Protein AF-A0A6L2P863-F1 (afdb_monomer_lite)

pLDDT: mean 87.97, std 16.84, range [23.27, 98.75]

InterPro domains:
  IPR008814 Dolichyl-diphosphooligosaccharide--protein glycosyltransferase subunit Swp1 [PTHR12640] (15-338)
  IPR055373 Ribophorin II, N-terminal domain [PF05817] (29-267)
  IPR055375 Ribophorin II, second domain [PF23861] (275-339)

Organism: Coptotermes formosanus (NCBI:txid36987)

Structure (mmCIF, N/CA/C/O backbone):
data_AF-A0A6L2P863-F1
#
_entry.id   AF-A0A6L2P863-F1
#
loop_
_atom_site.group_PDB
_atom_site.id
_atom_site.type_symbol
_atom_site.label_atom_id
_atom_site.label_alt_id
_atom_site.label_comp_id
_atom_site.label_asym_id
_atom_site.label_entity_id
_atom_site.label_seq_id
_atom_site.pdbx_PDB_ins_code
_atom_site.Cartn_x
_atom_site.Cartn_y
_atom_site.Cartn_z
_atom_site.occupancy
_atom_site.B_iso_or_equiv
_atom_site.auth_seq_id
_atom_site.auth_comp_id
_atom_site.auth_asym_id
_atom_site.auth_atom_id
_atom_site.pdbx_PDB_model_num
ATOM 1 N N . MET A 1 1 ? 11.117 33.181 -51.804 1.00 40.59 1 MET A N 1
ATOM 2 C CA . MET A 1 1 ? 10.158 32.107 -51.455 1.00 40.59 1 MET A CA 1
ATOM 3 C C . MET A 1 1 ? 10.834 30.749 -51.555 1.00 40.59 1 MET A C 1
ATOM 5 O O . MET A 1 1 ? 11.138 30.338 -52.666 1.00 40.59 1 MET A O 1
ATOM 9 N N . LYS A 1 2 ? 11.026 30.057 -50.429 1.00 29.34 2 LYS A N 1
ATOM 10 C CA . LYS A 1 2 ? 10.581 28.668 -50.190 1.00 29.34 2 LYS A CA 1
ATOM 11 C C . LYS A 1 2 ? 10.952 28.295 -48.752 1.00 29.34 2 LYS A C 1
ATOM 13 O O . LYS A 1 2 ? 12.037 28.625 -48.287 1.00 29.34 2 LYS A O 1
ATOM 18 N N . THR A 1 3 ? 9.990 27.729 -48.040 1.00 34.94 3 THR A N 1
ATOM 19 C CA . THR A 1 3 ? 9.996 27.601 -46.581 1.00 34.94 3 THR A CA 1
ATOM 20 C C . THR A 1 3 ? 10.808 26.382 -46.153 1.00 34.94 3 THR A C 1
ATOM 22 O O . THR A 1 3 ? 10.586 25.295 -46.680 1.00 34.94 3 THR A O 1
ATOM 25 N N . VAL A 1 4 ? 11.717 26.537 -45.187 1.00 33.31 4 VAL A N 1
ATOM 26 C CA . VAL A 1 4 ? 12.374 25.395 -44.532 1.00 33.31 4 VAL A CA 1
ATOM 27 C C . VAL A 1 4 ? 11.431 24.876 -43.450 1.00 33.31 4 VAL A C 1
ATOM 29 O O . VAL A 1 4 ? 11.205 25.550 -42.447 1.00 33.31 4 VAL A O 1
ATOM 32 N N . GLY A 1 5 ? 10.837 23.706 -43.680 1.00 31.67 5 GLY A N 1
ATOM 33 C CA . GLY A 1 5 ? 9.998 23.030 -42.694 1.00 31.67 5 GLY A CA 1
ATOM 34 C C . GLY A 1 5 ? 10.857 22.309 -41.660 1.00 31.67 5 GLY A C 1
ATOM 35 O O . GLY A 1 5 ? 11.612 21.407 -42.011 1.00 31.67 5 GLY A O 1
ATOM 36 N N . VAL A 1 6 ? 10.729 22.690 -40.389 1.00 31.16 6 VAL A N 1
ATOM 37 C CA . VAL A 1 6 ? 11.294 21.928 -39.269 1.00 31.16 6 VAL A CA 1
ATOM 38 C C . VAL A 1 6 ? 10.305 20.821 -38.907 1.00 31.16 6 VAL A C 1
ATOM 40 O O . VAL A 1 6 ? 9.255 21.096 -38.331 1.00 31.16 6 VAL A O 1
ATOM 43 N N . SER A 1 7 ? 10.638 19.573 -39.233 1.00 26.44 7 SER A N 1
ATOM 44 C CA . SER A 1 7 ? 9.915 18.397 -38.738 1.00 26.44 7 SER A CA 1
ATOM 45 C C . SER A 1 7 ? 10.641 17.830 -37.525 1.00 26.44 7 SER A C 1
ATOM 47 O O . SER A 1 7 ? 11.747 17.307 -37.639 1.00 26.44 7 SER A O 1
ATOM 49 N N . PHE A 1 8 ? 10.008 17.935 -36.360 1.00 27.83 8 PHE A N 1
ATOM 50 C CA . PHE A 1 8 ? 10.485 17.338 -35.117 1.00 27.83 8 PHE A CA 1
ATOM 51 C C . PHE A 1 8 ? 9.820 15.962 -34.970 1.00 27.83 8 PHE A C 1
ATOM 53 O O . PHE A 1 8 ? 8.609 15.893 -34.763 1.00 27.83 8 PHE A O 1
ATOM 60 N N . LEU A 1 9 ? 10.579 14.872 -35.122 1.00 23.27 9 LEU A N 1
ATOM 61 C CA . LEU A 1 9 ? 10.053 13.509 -34.999 1.00 23.27 9 LEU A CA 1
ATOM 62 C C . LEU A 1 9 ? 10.561 12.873 -33.698 1.00 23.27 9 LEU A C 1
ATOM 64 O O . LEU A 1 9 ? 11.692 12.400 -33.622 1.00 23.27 9 LEU A O 1
ATOM 68 N N . VAL A 1 10 ? 9.721 12.877 -32.661 1.00 28.22 10 VAL A N 1
ATOM 69 C CA . VAL A 1 10 ? 9.964 12.117 -31.426 1.00 28.22 10 VAL A CA 1
ATOM 70 C C . VAL A 1 10 ? 9.295 10.759 -31.591 1.00 28.22 10 VAL A C 1
ATOM 72 O O . VAL A 1 10 ? 8.079 10.650 -31.448 1.00 28.22 10 VAL A O 1
ATOM 75 N N . LEU A 1 11 ? 10.077 9.728 -31.912 1.00 25.28 11 LEU A N 1
ATOM 76 C CA . LEU A 1 11 ? 9.566 8.363 -32.009 1.00 25.28 11 LEU A CA 1
ATOM 77 C C . LEU A 1 11 ? 9.708 7.664 -30.650 1.00 25.28 11 LEU A C 1
ATOM 79 O O . LEU A 1 11 ? 10.796 7.254 -30.248 1.00 25.28 11 LEU A O 1
ATOM 83 N N . ILE A 1 12 ? 8.595 7.561 -29.923 1.00 35.81 12 ILE A N 1
ATOM 84 C CA . ILE A 1 12 ? 8.504 6.771 -28.692 1.00 35.81 12 ILE A CA 1
ATOM 85 C C . ILE A 1 12 ? 8.358 5.306 -29.107 1.00 35.81 12 ILE A C 1
ATOM 87 O O . ILE A 1 12 ? 7.341 4.928 -29.682 1.00 35.81 12 ILE A O 1
ATOM 91 N N . GLY A 1 13 ? 9.377 4.489 -28.835 1.00 31.45 13 GLY A N 1
ATOM 92 C CA . GLY A 1 13 ? 9.374 3.072 -29.197 1.00 31.45 13 GLY A CA 1
ATOM 93 C C . GLY A 1 13 ? 8.280 2.290 -28.467 1.00 31.45 13 GLY A C 1
ATOM 94 O O . GLY A 1 13 ? 8.321 2.142 -27.245 1.00 31.45 13 GLY A O 1
ATOM 95 N N . THR A 1 14 ? 7.318 1.764 -29.220 1.00 33.38 14 THR A N 1
ATOM 96 C CA . THR A 1 14 ? 6.299 0.829 -28.735 1.00 33.38 14 THR A CA 1
ATOM 97 C C . THR A 1 14 ? 6.878 -0.581 -28.629 1.00 33.38 14 THR A C 1
ATOM 99 O O . THR A 1 14 ? 7.197 -1.190 -29.649 1.00 33.38 14 THR A O 1
ATOM 102 N N . LEU A 1 15 ? 6.966 -1.133 -27.415 1.00 32.94 15 LEU A N 1
ATOM 103 C CA . LEU A 1 15 ? 7.110 -2.581 -27.241 1.00 32.94 15 LEU A CA 1
ATOM 104 C C . LEU A 1 15 ? 5.753 -3.251 -27.484 1.00 32.94 15 LEU A C 1
ATOM 106 O O . LEU A 1 15 ? 4.791 -2.957 -26.779 1.00 32.94 15 LEU A O 1
ATOM 110 N N . ALA A 1 16 ? 5.700 -4.184 -28.433 1.00 33.09 16 ALA A N 1
ATOM 111 C CA . ALA A 1 16 ? 4.562 -5.076 -28.624 1.00 33.09 16 ALA A CA 1
ATOM 112 C C . ALA A 1 16 ? 5.038 -6.473 -29.055 1.00 33.09 16 ALA A C 1
ATOM 114 O O . ALA A 1 16 ? 5.544 -6.633 -30.163 1.00 33.09 16 ALA A O 1
ATOM 115 N N . CYS A 1 17 ? 4.859 -7.471 -28.183 1.00 30.52 17 CYS A N 1
ATOM 116 C CA . CYS A 1 17 ? 4.806 -8.912 -28.481 1.00 30.52 17 CYS A CA 1
ATOM 117 C C . CYS A 1 17 ? 4.122 -9.656 -27.312 1.00 30.52 17 CYS A C 1
ATOM 119 O O . CYS A 1 17 ? 4.181 -9.194 -26.175 1.00 30.52 17 CYS A O 1
ATOM 121 N N . VAL A 1 18 ? 3.455 -10.781 -27.601 1.00 34.28 18 VAL A N 1
ATOM 122 C CA . VAL A 1 18 ? 2.495 -11.494 -26.722 1.00 34.28 18 VAL A CA 1
ATOM 123 C C . VAL A 1 18 ? 2.666 -13.013 -26.917 1.00 34.28 18 VAL A C 1
ATOM 125 O O . VAL A 1 18 ? 2.891 -13.426 -28.053 1.00 34.28 18 VAL A O 1
ATOM 128 N N . SER A 1 19 ? 2.539 -13.906 -25.926 1.00 35.22 19 SER A N 1
ATOM 129 C CA . SER A 1 19 ? 2.288 -13.786 -24.469 1.00 35.22 19 SER A CA 1
ATOM 130 C C . SER A 1 19 ? 3.560 -14.202 -23.680 1.00 35.22 19 SER A C 1
ATOM 132 O O . SER A 1 19 ? 4.605 -14.381 -24.299 1.00 35.22 19 SER A O 1
ATOM 134 N N . ASP A 1 20 ? 3.636 -14.369 -22.354 1.00 33.41 20 ASP A N 1
ATOM 135 C CA . ASP A 1 20 ? 2.708 -14.270 -21.211 1.00 33.41 20 ASP A CA 1
ATOM 136 C C . ASP A 1 20 ? 2.771 -12.896 -20.525 1.00 33.41 20 ASP A C 1
ATOM 138 O O . ASP A 1 20 ? 3.708 -12.135 -20.753 1.00 33.41 20 ASP A O 1
ATOM 142 N N . GLY A 1 21 ? 1.749 -12.566 -19.720 1.00 39.62 21 GLY A N 1
ATOM 143 C CA . GLY A 1 21 ? 1.482 -11.205 -19.228 1.00 39.62 21 GLY A CA 1
ATOM 144 C C . GLY A 1 21 ? 2.728 -10.455 -18.750 1.00 39.62 21 GLY A C 1
ATOM 145 O O . GLY A 1 21 ? 3.466 -10.969 -17.911 1.00 39.62 21 GLY A O 1
ATOM 146 N N . ALA A 1 22 ? 2.943 -9.249 -19.290 1.00 50.22 22 ALA A N 1
ATOM 147 C CA . ALA A 1 22 ? 4.165 -8.474 -19.103 1.00 50.22 22 ALA A CA 1
ATOM 148 C C . ALA A 1 22 ? 4.532 -8.393 -17.618 1.00 50.22 22 ALA A C 1
ATOM 150 O O . ALA A 1 22 ? 3.795 -7.797 -16.845 1.00 50.22 22 ALA A O 1
ATOM 151 N N . THR A 1 23 ? 5.659 -8.990 -17.221 1.00 59.69 23 THR A N 1
ATOM 152 C CA . THR A 1 23 ? 6.114 -9.066 -15.819 1.00 59.69 23 THR A CA 1
ATOM 153 C C . THR A 1 23 ? 6.998 -7.886 -15.408 1.00 59.69 23 THR A C 1
ATOM 155 O O . THR A 1 23 ? 7.451 -7.823 -14.263 1.00 59.69 23 THR A O 1
ATOM 158 N N . THR A 1 24 ? 7.257 -6.950 -16.329 1.00 76.00 24 THR A N 1
ATOM 159 C CA . THR A 1 24 ? 8.332 -5.962 -16.196 1.00 76.00 24 THR A CA 1
ATOM 160 C C . THR A 1 24 ? 7.859 -4.508 -16.200 1.00 76.00 24 THR A C 1
ATOM 162 O O . THR A 1 24 ? 7.146 -4.082 -17.110 1.00 76.00 24 THR A O 1
ATOM 165 N N . THR A 1 25 ? 8.342 -3.708 -15.251 1.00 82.88 25 THR A N 1
ATOM 166 C CA . THR A 1 25 ? 8.216 -2.245 -15.229 1.00 82.88 25 THR A CA 1
ATOM 167 C C . THR A 1 25 ? 9.471 -1.578 -15.798 1.00 82.88 25 THR A C 1
ATOM 169 O O . THR A 1 25 ? 10.596 -2.026 -15.580 1.00 82.88 25 THR A O 1
ATOM 172 N N . ALA A 1 26 ? 9.304 -0.444 -16.483 1.00 81.31 26 ALA A N 1
ATOM 173 C CA . ALA A 1 26 ? 10.420 0.358 -17.012 1.00 81.31 26 ALA A CA 1
ATOM 174 C C . ALA A 1 26 ? 10.995 1.360 -15.982 1.00 81.31 26 ALA A C 1
ATOM 176 O O . ALA A 1 26 ? 11.644 2.344 -16.340 1.00 81.31 26 ALA A O 1
ATOM 177 N N . ALA A 1 27 ? 10.686 1.168 -14.698 1.00 88.81 27 ALA A N 1
ATOM 178 C CA . ALA A 1 27 ? 11.082 2.034 -13.594 1.00 88.81 27 ALA A CA 1
ATOM 179 C C . ALA A 1 27 ? 11.053 1.268 -12.263 1.00 88.81 27 ALA A C 1
ATOM 181 O O . ALA A 1 27 ? 10.383 0.244 -12.139 1.00 88.81 27 ALA A O 1
ATOM 182 N N . TYR A 1 28 ? 11.735 1.822 -11.264 1.00 93.88 28 TYR A N 1
ATOM 183 C CA . TYR A 1 28 ? 11.696 1.434 -9.853 1.00 93.88 28 TYR A CA 1
ATOM 184 C C . TYR A 1 28 ? 11.762 2.708 -8.993 1.00 93.88 28 TYR A C 1
ATOM 186 O O . TYR A 1 28 ? 12.001 3.804 -9.514 1.00 93.88 28 TYR A O 1
ATOM 194 N N . LEU A 1 29 ? 11.553 2.591 -7.683 1.00 95.38 29 LEU A N 1
ATOM 195 C CA . LEU A 1 29 ? 11.678 3.705 -6.750 1.00 95.38 29 LEU A CA 1
ATOM 196 C C . LEU A 1 29 ? 13.153 3.936 -6.388 1.00 95.38 29 LEU A C 1
ATOM 198 O O . LEU A 1 29 ? 13.725 3.223 -5.559 1.00 95.38 29 LEU A O 1
ATOM 202 N N . SER A 1 30 ? 13.778 4.933 -7.014 1.00 93.44 30 SER A N 1
ATOM 203 C CA . SER A 1 30 ? 15.212 5.194 -6.857 1.00 93.44 30 SER A CA 1
ATOM 204 C C . SER A 1 30 ? 15.579 5.812 -5.502 1.00 93.44 30 SER A C 1
ATOM 206 O O . SER A 1 30 ? 14.723 6.271 -4.746 1.00 93.44 30 SER A O 1
ATOM 208 N N . ALA A 1 31 ? 16.879 5.856 -5.185 1.00 94.12 31 ALA A N 1
ATOM 209 C CA . ALA A 1 31 ? 17.369 6.487 -3.958 1.00 94.12 31 ALA A CA 1
ATOM 210 C C . ALA A 1 31 ? 16.983 7.978 -3.864 1.00 94.12 31 ALA A C 1
ATOM 212 O O . ALA A 1 31 ? 16.591 8.438 -2.795 1.00 94.12 31 ALA A O 1
ATOM 213 N N . SER A 1 32 ? 17.015 8.720 -4.977 1.00 95.62 32 SER A N 1
ATOM 214 C CA . SER A 1 32 ? 16.579 10.122 -5.011 1.00 95.62 32 SER A CA 1
ATOM 215 C C . SER A 1 32 ? 15.059 10.268 -4.891 1.00 95.62 32 SER A C 1
ATOM 217 O O . SER A 1 32 ? 14.593 11.201 -4.240 1.00 95.62 32 SER A O 1
ATOM 219 N N . ASP A 1 33 ? 14.272 9.329 -5.429 1.00 97.38 33 ASP A N 1
ATOM 220 C CA . ASP A 1 33 ? 12.822 9.313 -5.197 1.00 97.38 33 ASP A CA 1
ATOM 221 C C . ASP A 1 33 ? 12.496 9.049 -3.717 1.00 97.38 33 ASP A C 1
ATOM 223 O O . ASP A 1 33 ? 11.632 9.721 -3.159 1.00 97.38 33 ASP A O 1
ATOM 227 N N . LYS A 1 34 ? 13.215 8.130 -3.056 1.00 97.88 34 LYS A N 1
ATOM 228 C CA . LYS A 1 34 ? 13.077 7.860 -1.611 1.00 97.88 34 LYS A CA 1
ATOM 229 C C . LYS A 1 34 ? 13.426 9.086 -0.760 1.00 97.88 34 LYS A C 1
ATOM 231 O O . LYS A 1 34 ? 12.683 9.393 0.168 1.00 97.88 34 LYS A O 1
ATOM 236 N N . ILE A 1 35 ? 14.489 9.819 -1.109 1.00 97.88 35 ILE A N 1
ATOM 237 C CA . ILE A 1 35 ? 14.850 11.092 -0.456 1.00 97.88 35 ILE A CA 1
ATOM 238 C C . ILE A 1 35 ? 13.722 12.122 -0.611 1.00 97.88 35 ILE A C 1
ATOM 240 O O . ILE A 1 35 ? 13.253 12.657 0.389 1.00 97.88 35 ILE A O 1
ATOM 244 N N . ARG A 1 36 ? 13.200 12.335 -1.826 1.00 98.12 36 ARG A N 1
ATOM 245 C CA . ARG A 1 36 ? 12.087 13.277 -2.051 1.00 98.12 36 ARG A CA 1
ATOM 246 C C . ARG A 1 36 ? 10.807 12.869 -1.309 1.00 98.12 36 ARG A C 1
ATOM 248 O O . ARG A 1 36 ? 10.093 13.720 -0.789 1.00 98.12 36 ARG A O 1
ATOM 255 N N . LEU A 1 37 ? 10.501 11.572 -1.227 1.00 98.56 37 LEU A N 1
ATOM 256 C CA . LEU A 1 37 ? 9.352 11.087 -0.451 1.00 98.56 37 LEU A CA 1
ATOM 257 C C . LEU A 1 37 ? 9.549 11.301 1.057 1.00 98.56 37 LEU A C 1
ATOM 259 O O . LEU A 1 37 ? 8.596 11.679 1.733 1.00 98.56 37 LEU A O 1
ATOM 263 N N . LYS A 1 38 ? 10.771 11.136 1.580 1.00 98.31 38 LYS A N 1
ATOM 264 C CA . LYS A 1 38 ? 11.124 11.498 2.963 1.00 98.31 38 LYS A CA 1
ATOM 265 C C . LYS A 1 38 ? 10.899 12.989 3.229 1.00 98.31 38 LYS A C 1
ATOM 267 O O . LYS A 1 38 ? 10.305 13.335 4.245 1.00 98.31 38 LYS A O 1
ATOM 272 N N . GLU A 1 39 ? 11.314 13.857 2.306 1.00 98.25 39 GLU A N 1
ATOM 273 C CA . GLU A 1 39 ? 11.100 15.309 2.401 1.00 98.25 39 GLU A CA 1
ATOM 274 C C . GLU A 1 39 ? 9.611 15.666 2.485 1.00 98.25 39 GLU A C 1
ATOM 276 O O . GLU A 1 39 ? 9.218 16.439 3.355 1.00 98.25 39 GLU A O 1
ATOM 281 N N . VAL A 1 40 ? 8.763 15.038 1.665 1.00 98.50 40 VAL A N 1
ATOM 282 C CA . VAL A 1 40 ? 7.296 15.216 1.700 1.00 98.50 40 VAL A CA 1
ATOM 283 C C . VAL A 1 40 ? 6.672 14.729 3.016 1.00 98.50 40 VAL A C 1
ATOM 285 O O . VAL A 1 40 ? 5.658 15.267 3.459 1.00 98.50 40 VAL A O 1
ATOM 288 N N . LEU A 1 41 ? 7.268 13.728 3.669 1.00 98.62 41 LEU A N 1
ATOM 289 C CA . LEU A 1 41 ? 6.814 13.216 4.966 1.00 98.62 41 LEU A CA 1
ATOM 290 C C . LEU A 1 41 ? 7.249 14.104 6.150 1.00 98.62 41 LEU A C 1
ATOM 292 O O . LEU A 1 41 ? 6.655 13.988 7.221 1.00 98.62 41 LEU A O 1
ATOM 296 N N . ASN A 1 42 ? 8.216 15.018 5.979 1.00 98.06 42 ASN A N 1
ATOM 297 C CA . ASN A 1 42 ? 8.722 15.863 7.073 1.00 98.06 42 ASN A CA 1
ATOM 298 C C . ASN A 1 42 ? 7.664 16.775 7.710 1.00 98.06 42 ASN A C 1
ATOM 300 O O . ASN A 1 42 ? 7.818 17.136 8.874 1.00 98.06 42 ASN A O 1
ATOM 304 N N . VAL A 1 43 ? 6.583 17.109 6.995 1.00 97.44 43 VAL A N 1
ATOM 305 C CA . VAL A 1 43 ? 5.464 17.910 7.531 1.00 97.44 43 VAL A CA 1
ATOM 306 C C . VAL A 1 43 ? 4.844 17.283 8.791 1.00 97.44 43 VAL A C 1
ATOM 308 O O . VAL A 1 43 ? 4.415 17.990 9.699 1.00 97.44 43 VAL A O 1
ATOM 311 N N . GLY A 1 44 ? 4.884 15.951 8.925 1.00 97.56 44 GLY A N 1
ATOM 312 C CA . GLY A 1 44 ? 4.434 15.268 10.140 1.00 97.56 44 GLY A CA 1
ATOM 313 C C . GLY A 1 44 ? 5.281 15.573 11.381 1.00 97.56 44 GLY A C 1
ATOM 314 O O . GLY A 1 44 ? 4.830 15.329 12.495 1.00 97.56 44 GLY A O 1
ATOM 315 N N . TRP A 1 45 ? 6.481 16.138 11.239 1.00 97.62 45 TRP A N 1
ATOM 316 C CA . TRP A 1 45 ? 7.353 16.498 12.366 1.00 97.62 45 TRP A CA 1
ATOM 317 C C . TRP A 1 45 ? 7.081 17.892 12.932 1.00 97.62 45 TRP A C 1
ATOM 319 O O . TRP A 1 45 ? 7.631 18.242 13.974 1.00 97.62 45 TRP A O 1
ATOM 329 N N . GLU A 1 46 ? 6.179 18.652 12.308 1.00 96.00 46 GLU A N 1
ATOM 330 C CA . GLU A 1 46 ? 5.628 19.887 12.875 1.00 96.00 46 GLU A CA 1
ATOM 331 C C . GLU A 1 46 ? 4.600 19.607 13.988 1.00 96.00 46 GLU A C 1
ATOM 333 O O . GLU A 1 46 ? 4.262 20.512 14.747 1.00 96.00 46 GLU A O 1
ATOM 338 N N . LEU A 1 47 ? 4.121 18.356 14.109 1.00 96.38 47 LEU A N 1
ATOM 339 C CA . LEU A 1 47 ? 3.158 17.892 15.122 1.00 96.38 47 LEU A CA 1
ATOM 340 C C . LEU A 1 47 ? 1.873 18.748 15.198 1.00 96.38 47 LEU A C 1
ATOM 342 O O . LEU A 1 47 ? 1.295 18.919 16.271 1.00 96.38 47 LEU A O 1
ATOM 346 N N . GLN A 1 48 ? 1.424 19.288 14.060 1.00 94.94 48 GLN A N 1
ATOM 347 C CA . GLN A 1 48 ? 0.216 20.119 13.971 1.00 94.94 48 GLN A CA 1
ATOM 348 C C . GLN A 1 48 ? -1.065 19.283 13.857 1.00 94.94 48 GLN A C 1
ATOM 350 O O . GLN A 1 48 ? -2.045 19.568 14.543 1.00 94.94 48 GLN A O 1
ATOM 355 N N . ASP A 1 49 ? -1.061 18.240 13.020 1.00 94.94 49 ASP A N 1
ATOM 356 C CA . ASP A 1 49 ? -2.227 17.392 12.774 1.00 94.94 49 ASP A CA 1
ATOM 357 C C . ASP A 1 49 ? -1.898 15.892 12.839 1.00 94.94 49 ASP A C 1
ATOM 359 O O . ASP A 1 49 ? -0.853 15.418 12.390 1.00 94.94 49 ASP A O 1
ATOM 363 N N . LEU A 1 50 ? -2.822 15.125 13.417 1.00 96.44 50 LEU A N 1
ATOM 364 C CA . LEU A 1 50 ? -2.670 13.688 13.626 1.00 96.44 50 LEU A CA 1
ATOM 365 C C . LEU A 1 50 ? -2.524 12.865 12.324 1.00 96.44 50 LEU A C 1
ATOM 367 O O . LEU A 1 50 ? -1.672 11.970 12.318 1.00 96.44 50 LEU A O 1
ATOM 371 N N . PRO A 1 51 ? -3.284 13.121 11.238 1.00 97.38 51 PRO A N 1
ATOM 372 C CA . PRO A 1 51 ? -3.070 12.456 9.951 1.00 97.38 51 PRO A CA 1
ATOM 373 C C . PRO A 1 51 ? -1.633 12.586 9.423 1.00 97.38 51 PRO A C 1
ATOM 375 O O . PRO A 1 51 ? -1.028 11.572 9.069 1.00 97.38 51 PRO A O 1
ATOM 378 N N . SER A 1 52 ? -1.048 13.788 9.408 1.00 98.12 52 SER A N 1
ATOM 379 C CA . SER A 1 52 ? 0.328 14.006 8.938 1.00 98.12 52 SER A CA 1
ATOM 380 C C . SER A 1 52 ? 1.348 13.255 9.788 1.00 98.12 52 SER A C 1
ATOM 382 O O . SER A 1 52 ? 2.211 12.580 9.225 1.00 98.12 52 SER A O 1
ATOM 384 N N . VAL A 1 53 ? 1.221 13.278 11.123 1.00 98.38 53 VAL A N 1
ATOM 385 C CA . VAL A 1 53 ? 2.080 12.479 12.024 1.00 98.38 53 VAL A CA 1
ATOM 386 C C . VAL A 1 53 ? 1.957 10.985 11.717 1.00 98.38 53 VAL A C 1
ATOM 388 O O . VAL A 1 53 ? 2.964 10.285 11.616 1.00 98.38 53 VAL A O 1
ATOM 391 N N . HIS A 1 54 ? 0.733 10.483 11.537 1.00 98.38 54 HIS A N 1
ATOM 392 C CA . HIS A 1 54 ? 0.478 9.080 11.217 1.00 98.38 54 HIS A CA 1
ATOM 393 C C . HIS A 1 54 ? 1.152 8.654 9.908 1.00 98.38 54 HIS A C 1
ATOM 395 O O . HIS A 1 54 ? 1.903 7.674 9.894 1.00 98.38 54 HIS A O 1
ATOM 401 N N . TYR A 1 55 ? 0.932 9.400 8.823 1.00 98.69 55 TYR A N 1
ATOM 402 C CA . TYR A 1 55 ? 1.525 9.081 7.526 1.00 98.69 55 TYR A CA 1
ATOM 403 C C . TYR A 1 55 ? 3.053 9.217 7.544 1.00 98.69 55 TYR A C 1
ATOM 405 O O . TYR A 1 55 ? 3.733 8.364 6.976 1.00 98.69 55 TYR A O 1
ATOM 413 N N . ALA A 1 56 ? 3.600 10.213 8.249 1.00 98.56 56 ALA A N 1
ATOM 414 C CA . ALA A 1 56 ? 5.041 10.393 8.414 1.00 98.56 56 ALA A CA 1
ATOM 415 C C . ALA A 1 56 ? 5.700 9.215 9.149 1.00 98.56 56 ALA A C 1
ATOM 417 O O . ALA A 1 56 ? 6.669 8.648 8.644 1.00 98.56 56 ALA A O 1
ATOM 418 N N . VAL A 1 57 ? 5.143 8.780 10.288 1.00 98.50 57 VAL A N 1
ATOM 419 C CA . VAL A 1 57 ? 5.651 7.634 11.069 1.00 98.50 57 VAL A CA 1
ATOM 420 C C . VAL A 1 57 ? 5.638 6.341 10.252 1.00 98.50 57 VAL A C 1
ATOM 422 O O . VAL A 1 57 ? 6.629 5.607 10.242 1.00 98.50 57 VAL A O 1
ATOM 425 N N . LEU A 1 58 ? 4.539 6.051 9.549 1.00 98.44 58 LEU A N 1
ATOM 426 C CA . LEU A 1 58 ? 4.444 4.834 8.740 1.00 98.44 58 LEU A CA 1
ATOM 427 C C . LEU A 1 58 ? 5.322 4.896 7.481 1.00 98.44 58 LEU A C 1
ATOM 429 O O . LEU A 1 58 ? 5.970 3.906 7.141 1.00 98.44 58 LEU A O 1
ATOM 433 N N . GLY A 1 59 ? 5.387 6.051 6.815 1.00 98.38 59 GLY A N 1
ATOM 434 C CA . GLY A 1 59 ? 6.241 6.269 5.647 1.00 98.38 59 GLY A CA 1
ATOM 435 C C . GLY A 1 59 ? 7.729 6.148 5.981 1.00 98.38 59 GLY A C 1
ATOM 436 O O . GLY A 1 59 ? 8.456 5.462 5.269 1.00 98.38 59 GLY A O 1
ATOM 437 N N . TYR A 1 60 ? 8.175 6.710 7.108 1.00 98.31 60 TYR A N 1
ATOM 438 C CA . TYR A 1 60 ? 9.552 6.552 7.591 1.00 98.31 60 TYR A CA 1
ATOM 439 C C . TYR A 1 60 ? 9.912 5.088 7.841 1.00 98.31 60 TYR A C 1
ATOM 441 O O . TYR A 1 60 ? 10.955 4.623 7.387 1.00 98.31 60 TYR A O 1
ATOM 449 N N . LYS A 1 61 ? 9.017 4.329 8.482 1.00 97.44 61 LYS A N 1
ATOM 450 C CA . LYS A 1 61 ? 9.213 2.892 8.698 1.00 97.44 61 LYS A CA 1
ATOM 451 C C . LYS A 1 61 ? 9.357 2.112 7.385 1.00 97.44 61 LYS A C 1
ATOM 453 O O . LYS A 1 61 ? 10.198 1.223 7.316 1.00 97.44 61 LYS A O 1
ATOM 458 N N . LEU A 1 62 ? 8.586 2.454 6.349 1.00 97.56 62 LEU A N 1
ATOM 459 C CA . LEU A 1 62 ? 8.709 1.858 5.007 1.00 97.56 62 LEU A CA 1
ATOM 460 C C . LEU A 1 62 ? 10.001 2.270 4.278 1.00 97.56 62 LEU A C 1
ATOM 462 O O . LEU A 1 62 ? 10.502 1.516 3.450 1.00 97.56 62 LEU A O 1
ATOM 466 N N . LEU A 1 63 ? 10.558 3.441 4.596 1.00 97.25 63 LEU A N 1
ATOM 467 C CA . LEU A 1 63 ? 11.847 3.913 4.079 1.00 97.25 63 LEU A CA 1
ATOM 468 C C . LEU A 1 63 ? 13.062 3.357 4.848 1.00 97.25 63 LEU A C 1
ATOM 470 O O . LEU A 1 63 ? 14.190 3.554 4.403 1.00 97.25 63 LEU A O 1
ATOM 474 N N . GLY A 1 64 ? 12.856 2.673 5.982 1.00 96.00 64 GLY A N 1
ATOM 475 C CA . GLY A 1 64 ? 13.935 2.259 6.891 1.00 96.00 64 GLY A CA 1
ATOM 476 C C . GLY A 1 64 ? 14.530 3.413 7.712 1.00 96.00 64 GLY A C 1
ATOM 477 O O . GLY A 1 64 ? 15.635 3.299 8.234 1.00 96.00 64 GLY A O 1
ATOM 478 N N . GLU A 1 65 ? 13.810 4.530 7.812 1.00 96.19 65 GLU A N 1
ATOM 479 C CA . GLU A 1 65 ? 14.255 5.779 8.429 1.00 96.19 65 GLU A CA 1
ATOM 480 C C . GLU A 1 65 ? 13.876 5.869 9.912 1.00 96.19 65 GLU A C 1
ATOM 482 O O . GLU A 1 65 ? 12.839 5.365 10.353 1.00 96.19 65 GLU A O 1
ATOM 487 N N . THR A 1 66 ? 14.700 6.561 10.701 1.00 94.56 66 THR A N 1
ATOM 488 C CA . THR A 1 66 ? 14.435 6.784 12.127 1.00 94.56 66 THR A CA 1
ATOM 489 C C . THR A 1 66 ? 13.503 7.977 12.331 1.00 94.56 66 THR A C 1
ATOM 491 O O . THR A 1 66 ? 13.739 9.074 11.827 1.00 94.56 66 THR A O 1
ATOM 494 N N . VAL A 1 67 ? 12.418 7.773 13.084 1.00 96.12 67 VAL A N 1
ATOM 495 C CA . VAL A 1 67 ? 11.475 8.854 13.408 1.00 96.12 67 VAL A CA 1
ATOM 496 C C . VAL A 1 67 ? 12.168 9.881 14.316 1.00 96.12 67 VAL A C 1
ATOM 498 O O . VAL A 1 67 ? 12.694 9.495 15.367 1.00 96.12 67 VAL A O 1
ATOM 501 N N . PRO A 1 68 ? 12.192 11.176 13.948 1.00 95.12 68 PRO A N 1
ATOM 502 C CA . PRO A 1 68 ? 12.852 12.200 14.742 1.00 95.12 68 PRO A CA 1
ATOM 503 C C . PRO A 1 68 ? 12.107 12.442 16.055 1.00 95.12 68 PRO A C 1
ATOM 505 O O . PRO A 1 68 ? 10.882 12.367 16.124 1.00 95.12 68 PRO A O 1
ATOM 508 N N . LYS A 1 69 ? 12.873 12.761 17.105 1.00 92.62 69 LYS A N 1
ATOM 509 C CA . LYS A 1 69 ? 12.366 13.120 18.440 1.00 92.62 69 LYS A CA 1
ATOM 510 C C . LYS A 1 69 ? 11.227 12.209 18.952 1.00 92.62 69 LYS A C 1
ATOM 512 O O . LYS A 1 69 ? 10.175 12.706 19.366 1.00 92.62 69 LYS A O 1
ATOM 517 N N . PRO A 1 70 ? 11.404 10.878 18.979 1.00 94.44 70 PRO A N 1
ATOM 518 C CA . PRO A 1 70 ? 10.289 9.945 19.131 1.00 94.44 70 PRO A CA 1
ATOM 519 C C . PRO A 1 70 ? 9.474 10.149 20.418 1.00 94.44 70 PRO A C 1
ATOM 521 O O . PRO A 1 70 ? 8.276 9.904 20.412 1.00 94.44 70 PRO A O 1
ATOM 524 N N . GLN A 1 71 ? 10.072 10.661 21.500 1.00 94.50 71 GLN A N 1
ATOM 525 C CA . GLN A 1 71 ? 9.352 10.965 22.745 1.00 94.50 71 GLN A CA 1
ATOM 526 C C . GLN A 1 71 ? 8.355 12.136 22.613 1.00 94.50 71 GLN A C 1
ATOM 528 O O . GLN A 1 71 ? 7.281 12.088 23.215 1.00 94.50 71 GLN A O 1
ATOM 533 N N . GLU A 1 72 ? 8.657 13.158 21.800 1.00 96.06 72 GLU A N 1
ATOM 534 C CA . GLU A 1 72 ? 7.703 14.236 21.483 1.00 96.06 72 GLU A CA 1
ATOM 535 C C . GLU A 1 72 ? 6.528 13.676 20.662 1.00 96.06 72 GLU A C 1
ATOM 537 O O . GLU A 1 72 ? 5.369 13.952 20.976 1.00 96.06 72 GLU A O 1
ATOM 542 N N . VAL A 1 73 ? 6.818 12.793 19.696 1.00 97.25 73 VAL A N 1
ATOM 543 C CA . VAL A 1 73 ? 5.804 12.089 18.892 1.00 97.25 73 VAL A CA 1
ATOM 544 C C . VAL A 1 73 ? 4.909 11.208 19.776 1.00 97.25 73 VAL A C 1
ATOM 546 O O . VAL A 1 73 ? 3.688 11.326 19.713 1.00 97.25 73 VAL A O 1
ATOM 549 N N . CYS A 1 74 ? 5.475 10.380 20.663 1.00 96.38 74 CYS A N 1
ATOM 550 C CA . CYS A 1 74 ? 4.692 9.562 21.598 1.00 96.38 74 CYS A CA 1
ATOM 551 C C . CYS A 1 74 ? 3.796 10.434 22.499 1.00 96.38 74 CYS A C 1
ATOM 553 O O . CYS A 1 74 ? 2.629 10.110 22.711 1.00 96.38 74 CYS A O 1
ATOM 555 N N . LYS A 1 75 ? 4.294 11.573 23.002 1.00 95.19 75 LYS A N 1
ATOM 556 C CA . LYS A 1 75 ? 3.486 12.507 23.805 1.00 95.19 75 LYS A CA 1
ATOM 557 C C . LYS A 1 75 ? 2.301 13.065 23.009 1.00 95.19 75 LYS A C 1
ATOM 559 O O . LYS A 1 75 ? 1.181 13.057 23.520 1.00 95.19 75 LYS A O 1
ATOM 564 N N . PHE A 1 76 ? 2.528 13.494 21.769 1.00 95.69 76 PHE A N 1
ATOM 565 C CA . PHE A 1 76 ? 1.474 13.982 20.876 1.00 95.69 76 PHE A CA 1
ATOM 566 C C . PHE A 1 76 ? 0.416 12.899 20.589 1.00 95.69 76 PHE A C 1
ATOM 568 O O . PHE A 1 76 ? -0.787 13.159 20.665 1.00 95.69 76 PHE A O 1
ATOM 575 N N . LEU A 1 77 ? 0.842 11.657 20.333 1.00 95.31 77 LEU A N 1
ATOM 576 C CA . LEU A 1 77 ? -0.070 10.531 20.112 1.00 95.31 77 LEU A CA 1
ATOM 577 C C . LEU A 1 77 ? -0.900 10.196 21.367 1.00 95.31 77 LEU A C 1
ATOM 579 O O . LEU A 1 77 ? -2.096 9.948 21.238 1.00 95.31 77 LEU A O 1
ATOM 583 N N . LEU A 1 78 ? -0.322 10.251 22.577 1.00 92.75 78 LEU A N 1
ATOM 584 C CA . LEU A 1 78 ? -1.072 10.062 23.834 1.00 92.75 78 LEU A CA 1
ATOM 585 C C . LEU A 1 78 ? -2.152 11.126 24.038 1.00 92.75 78 LEU A C 1
ATOM 587 O O . LEU A 1 78 ? -3.269 10.795 24.434 1.00 92.75 78 LEU A O 1
ATOM 591 N N . GLN A 1 79 ? -1.838 12.392 23.756 1.00 91.31 79 GLN A N 1
ATOM 592 C CA . GLN A 1 79 ? -2.797 13.495 23.875 1.00 91.31 79 GLN A CA 1
ATOM 593 C C . GLN A 1 79 ? -4.006 13.291 22.947 1.00 91.31 79 GLN A C 1
ATOM 595 O O . GLN A 1 79 ? -5.141 13.514 23.361 1.00 91.31 79 GLN A O 1
ATOM 600 N N . ASN A 1 80 ? -3.773 12.773 21.738 1.00 90.62 80 ASN A N 1
ATOM 601 C CA . ASN A 1 80 ? -4.820 12.430 20.771 1.00 90.62 80 ASN A CA 1
ATOM 602 C C . ASN A 1 80 ? -5.534 11.088 21.057 1.00 90.62 80 ASN A C 1
ATOM 604 O O . ASN A 1 80 ? -6.597 10.831 20.497 1.00 90.62 80 ASN A O 1
ATOM 608 N N . ALA A 1 81 ? -4.980 10.231 21.923 1.00 86.69 81 ALA A N 1
ATOM 609 C CA . ALA A 1 81 ? -5.609 8.980 22.368 1.00 86.69 81 ALA A CA 1
ATOM 610 C C . ALA A 1 81 ? -6.616 9.183 23.516 1.00 86.69 81 ALA A C 1
ATOM 612 O O . ALA A 1 81 ? -7.527 8.373 23.701 1.00 86.69 81 ALA A O 1
ATOM 613 N N . GLY A 1 82 ? -6.387 10.218 24.333 1.00 71.56 82 GLY A N 1
ATOM 614 C CA . GLY A 1 82 ? -7.106 10.482 25.582 1.00 71.56 82 GLY A CA 1
ATOM 615 C C . GLY A 1 82 ? -8.067 11.672 25.548 1.00 71.56 82 GLY A C 1
ATOM 616 O O . GLY A 1 82 ? -8.746 11.916 26.544 1.00 71.56 82 GLY A O 1
ATOM 617 N N . SER A 1 83 ? -8.152 12.416 24.442 1.00 63.66 83 SER A N 1
ATOM 618 C CA . SER A 1 83 ? -9.202 13.420 24.270 1.00 63.66 83 SER A CA 1
ATOM 619 C C . SER A 1 83 ? -10.570 12.729 24.208 1.00 63.66 83 SER A C 1
ATOM 621 O O . SER A 1 83 ? -10.777 11.786 23.446 1.00 63.66 83 SER A O 1
ATOM 623 N N . GLY A 1 84 ? -11.540 13.210 24.994 1.00 65.19 84 GLY A N 1
ATOM 624 C CA . GLY A 1 84 ? -12.907 12.655 25.052 1.00 65.19 84 GLY A CA 1
ATOM 625 C C . GLY A 1 84 ? -13.734 12.811 23.764 1.00 65.19 84 GLY A C 1
ATOM 626 O O . GLY A 1 84 ? -14.939 12.589 23.778 1.00 65.19 84 GLY A O 1
ATOM 627 N N . THR A 1 85 ? -13.090 13.221 22.672 1.00 71.19 85 THR A N 1
ATOM 628 C CA . THR A 1 85 ? -13.631 13.459 21.329 1.00 71.19 85 THR A CA 1
ATOM 629 C C . THR A 1 85 ? -13.023 12.518 20.280 1.00 71.19 85 THR A C 1
ATOM 631 O O . THR A 1 85 ? -13.218 12.734 19.085 1.00 71.19 85 THR A O 1
ATOM 634 N N . ALA A 1 86 ? -12.259 11.501 20.697 1.00 86.25 86 ALA A N 1
ATOM 635 C CA . ALA A 1 86 ? -11.583 10.578 19.791 1.00 86.25 86 ALA A CA 1
ATOM 636 C C . ALA A 1 86 ? -12.573 9.819 18.883 1.00 86.25 86 ALA A C 1
ATOM 638 O O . ALA A 1 86 ? -13.497 9.153 19.354 1.00 86.25 86 ALA A O 1
ATOM 639 N N . THR A 1 87 ? -12.357 9.911 17.571 1.00 92.69 87 THR A N 1
ATOM 640 C CA . THR A 1 87 ? -13.151 9.232 16.537 1.00 92.69 87 THR A CA 1
ATOM 641 C C . THR A 1 87 ? -12.518 7.884 16.176 1.00 92.69 87 THR A C 1
ATOM 643 O O . THR A 1 87 ? -11.347 7.651 16.492 1.00 92.69 87 THR A O 1
ATOM 646 N N . PRO A 1 88 ? -13.227 6.980 15.472 1.00 95.19 88 PRO A N 1
ATOM 647 C CA . PRO A 1 88 ? -12.625 5.731 15.005 1.00 95.19 88 PRO A CA 1
ATOM 648 C C . PRO A 1 88 ? -11.375 5.986 14.153 1.00 95.19 88 PRO A C 1
ATOM 650 O O . PRO A 1 88 ? -10.343 5.353 14.369 1.00 95.19 88 PRO A O 1
ATOM 653 N N . GLU A 1 89 ? -11.437 6.982 13.264 1.00 96.19 89 GLU A N 1
ATOM 654 C CA . GLU A 1 89 ? -10.311 7.434 12.442 1.00 96.19 89 GLU A CA 1
ATOM 655 C C . GLU A 1 89 ? -9.125 7.937 13.284 1.00 96.19 89 GLU A C 1
ATOM 657 O O . GLU A 1 89 ? -7.991 7.512 13.055 1.00 96.19 89 GLU A O 1
ATOM 662 N N . SER A 1 90 ? -9.352 8.791 14.292 1.00 95.69 90 SER A N 1
ATOM 663 C CA . SER A 1 90 ? -8.251 9.302 15.120 1.00 95.69 90 SER A CA 1
ATOM 664 C C . SER A 1 90 ? -7.603 8.184 15.944 1.00 95.69 90 SER A C 1
ATOM 666 O O . SER A 1 90 ? -6.377 8.117 16.048 1.00 95.69 90 SER A O 1
ATOM 668 N N . LEU A 1 91 ? -8.395 7.239 16.459 1.00 96.06 91 LEU A N 1
ATOM 669 C CA . LEU A 1 91 ? -7.890 6.054 17.157 1.00 96.06 91 LEU A CA 1
ATOM 670 C C . LEU A 1 91 ? -7.126 5.102 16.223 1.00 96.06 91 LEU A C 1
ATOM 672 O O . LEU A 1 91 ? -6.120 4.514 16.637 1.00 96.06 91 LEU A O 1
ATOM 676 N N . TYR A 1 92 ? -7.531 4.980 14.958 1.00 97.31 92 TYR A N 1
ATOM 677 C CA . TYR A 1 92 ? -6.760 4.283 13.925 1.00 97.31 92 TYR A CA 1
ATOM 678 C C . TYR A 1 92 ? -5.421 4.967 13.644 1.00 97.31 92 TYR A C 1
ATOM 680 O O . TYR A 1 92 ? -4.385 4.291 13.645 1.00 97.31 92 TYR A O 1
ATOM 688 N N . TYR A 1 93 ? -5.403 6.290 13.470 1.00 97.69 93 TYR A N 1
ATOM 689 C CA . TYR A 1 93 ? -4.165 7.027 13.228 1.00 97.69 93 TYR A CA 1
ATOM 690 C C . TYR A 1 93 ? -3.186 6.898 14.401 1.00 97.69 93 TYR A C 1
ATOM 692 O O . TYR A 1 93 ? -2.032 6.506 14.184 1.00 97.69 93 TYR A O 1
ATOM 700 N N . VAL A 1 94 ? -3.666 7.105 15.634 1.00 96.62 94 VAL A N 1
ATOM 701 C CA . VAL A 1 94 ? -2.895 6.923 16.876 1.00 96.62 94 VAL A CA 1
ATOM 702 C C . VAL A 1 94 ? -2.339 5.505 16.990 1.00 96.62 94 VAL A C 1
ATOM 704 O O . VAL A 1 94 ? -1.129 5.334 17.114 1.00 96.62 94 VAL A O 1
ATOM 707 N N . SER A 1 95 ? -3.193 4.479 16.945 1.00 96.44 95 SER A N 1
ATOM 708 C CA . SER A 1 95 ? -2.775 3.089 17.190 1.00 96.44 95 SER A CA 1
ATOM 709 C C . SER A 1 95 ? -1.802 2.561 16.130 1.00 96.44 95 SER A C 1
ATOM 711 O O . SER A 1 95 ? -0.866 1.832 16.463 1.00 96.44 95 SER A O 1
ATOM 713 N N . SER A 1 96 ? -1.976 2.957 14.867 1.00 97.06 96 SER A N 1
ATOM 714 C CA . SER A 1 96 ? -1.081 2.578 13.765 1.00 97.06 96 SER A CA 1
ATOM 715 C C . SER A 1 96 ? 0.305 3.209 13.900 1.00 97.06 96 SER A C 1
ATOM 717 O O . SER A 1 96 ? 1.316 2.524 13.720 1.00 97.06 96 SER A O 1
ATOM 719 N N . ALA A 1 97 ? 0.358 4.501 14.246 1.00 97.44 97 ALA A N 1
ATOM 720 C CA . ALA A 1 97 ? 1.613 5.204 14.491 1.00 97.44 97 ALA A CA 1
ATOM 721 C C . ALA A 1 97 ? 2.316 4.632 15.733 1.00 97.44 97 ALA A C 1
ATOM 723 O O . ALA A 1 97 ? 3.486 4.262 15.657 1.00 97.44 97 ALA A O 1
ATOM 724 N N . TRP A 1 98 ? 1.581 4.442 16.835 1.00 96.12 98 TRP A N 1
ATOM 725 C CA . TRP A 1 98 ? 2.097 3.880 18.089 1.00 96.12 98 TRP A CA 1
ATOM 726 C C . TRP A 1 98 ? 2.752 2.511 17.899 1.00 96.12 98 TRP A C 1
ATOM 728 O O . TRP A 1 98 ? 3.894 2.306 18.298 1.00 96.12 98 TRP A O 1
ATOM 738 N N . LYS A 1 99 ? 2.071 1.585 17.212 1.00 94.44 99 LYS A N 1
ATOM 739 C CA . LYS A 1 99 ? 2.588 0.240 16.899 1.00 94.44 99 LYS A CA 1
ATOM 740 C C . LYS A 1 99 ? 3.868 0.259 16.057 1.00 94.44 99 LYS A C 1
ATOM 742 O O . LYS A 1 99 ? 4.605 -0.725 16.020 1.00 94.44 99 LYS A O 1
ATOM 747 N N . SER A 1 100 ? 4.133 1.354 15.351 1.00 93.56 100 SER A N 1
ATOM 748 C CA . SER A 1 100 ? 5.343 1.525 14.546 1.00 93.56 100 SER A CA 1
ATOM 749 C C . SER A 1 100 ? 6.487 2.214 15.294 1.00 93.56 100 SER A C 1
ATOM 751 O O . SER A 1 100 ? 7.596 2.252 14.768 1.00 93.56 100 SER A O 1
ATOM 753 N N . LEU A 1 101 ? 6.258 2.676 16.527 1.00 92.69 101 LEU A N 1
ATOM 754 C CA . LEU A 1 101 ? 7.236 3.346 17.381 1.00 92.69 101 LEU A CA 1
ATOM 755 C C . LEU A 1 101 ? 7.588 2.469 18.591 1.00 92.69 101 LEU A C 1
ATOM 757 O O . LEU A 1 101 ? 6.995 2.590 19.659 1.00 92.69 101 LEU A O 1
ATOM 761 N N . ALA A 1 102 ? 8.608 1.619 18.447 1.00 83.75 102 ALA A N 1
ATOM 762 C CA . ALA A 1 102 ? 9.066 0.715 19.513 1.00 83.75 102 ALA A CA 1
ATOM 763 C C . ALA A 1 102 ? 9.544 1.430 20.800 1.00 83.75 102 ALA A C 1
ATOM 765 O O . ALA A 1 102 ? 9.657 0.805 21.848 1.00 83.75 102 ALA A O 1
ATOM 766 N N . SER A 1 103 ? 9.830 2.733 20.724 1.00 86.25 103 SER A N 1
ATOM 767 C CA . SER A 1 103 ? 10.214 3.584 21.856 1.00 86.25 103 SER A CA 1
ATOM 768 C C . SER A 1 103 ? 9.035 4.190 22.626 1.00 86.25 103 SER A C 1
ATOM 770 O O . SER A 1 103 ? 9.262 4.828 23.655 1.00 86.25 103 SER A O 1
ATOM 772 N N . CYS A 1 104 ? 7.802 4.070 22.121 1.00 87.62 104 CYS A N 1
ATOM 773 C CA . CYS A 1 104 ? 6.622 4.495 22.866 1.00 87.62 104 CYS A CA 1
ATOM 774 C C . CYS A 1 104 ? 6.266 3.450 23.932 1.00 87.62 104 CYS A C 1
ATOM 776 O O . CYS A 1 104 ? 6.403 2.249 23.714 1.00 87.62 104 CYS A O 1
ATOM 778 N N . GLY A 1 105 ? 5.806 3.919 25.094 1.00 87.25 105 GLY A N 1
ATOM 779 C CA . GLY A 1 105 ? 5.384 3.058 26.200 1.00 87.25 105 GLY A CA 1
ATOM 780 C C . GLY A 1 105 ? 4.010 2.416 25.975 1.00 87.25 105 GLY A C 1
ATOM 781 O O . GLY A 1 105 ? 3.650 1.983 24.879 1.00 87.25 105 GLY A O 1
ATOM 782 N N . THR A 1 106 ? 3.195 2.380 27.025 1.00 86.88 106 THR A N 1
ATOM 783 C CA . THR A 1 106 ? 1.830 1.848 26.964 1.00 86.88 106 THR A CA 1
ATOM 784 C C . THR A 1 106 ? 0.833 2.886 26.437 1.00 86.88 106 THR A C 1
ATOM 786 O O . THR A 1 106 ? 0.824 4.042 26.853 1.00 86.88 106 THR A O 1
ATOM 789 N N . LEU A 1 107 ? -0.038 2.455 25.521 1.00 88.31 107 LEU A N 1
ATOM 790 C CA . LEU A 1 107 ? -1.190 3.224 25.038 1.00 88.31 107 LEU A CA 1
ATOM 791 C C . LEU A 1 107 ? -2.409 2.945 25.954 1.00 88.31 107 LEU A C 1
ATOM 793 O O . LEU A 1 107 ? -2.511 1.828 26.470 1.00 88.31 107 LEU A O 1
ATOM 797 N N . PRO A 1 108 ? -3.359 3.881 26.164 1.00 84.25 108 PRO A N 1
ATOM 798 C CA . PRO A 1 108 ? -4.565 3.645 26.972 1.00 84.25 108 PRO A CA 1
ATOM 799 C C . PRO A 1 108 ? -5.590 2.729 26.265 1.00 84.25 108 PRO A C 1
ATOM 801 O O . PRO A 1 108 ? -6.671 3.155 25.858 1.00 84.25 108 PRO A O 1
ATOM 804 N N . VAL A 1 109 ? -5.259 1.438 26.139 1.00 88.88 109 VAL A N 1
ATOM 805 C CA . VAL A 1 109 ? -6.031 0.435 25.376 1.00 88.88 109 VAL A CA 1
ATOM 806 C C . VAL A 1 109 ? -7.491 0.321 25.832 1.00 88.88 109 VAL A C 1
ATOM 808 O O . VAL A 1 109 ? -8.361 0.135 24.989 1.00 88.88 109 VAL A O 1
ATOM 811 N N . GLY A 1 110 ? -7.795 0.479 27.125 1.00 88.00 110 GLY A N 1
ATOM 812 C CA . GLY A 1 110 ? -9.164 0.330 27.642 1.00 88.00 110 GLY A CA 1
ATOM 813 C C . GLY A 1 110 ? -10.185 1.289 27.014 1.00 88.00 110 GLY A C 1
ATOM 814 O O . GLY A 1 110 ? -11.278 0.859 26.649 1.00 88.00 110 GLY A O 1
ATOM 815 N N . ASN A 1 111 ? -9.818 2.563 26.819 1.00 84.25 111 ASN A N 1
ATOM 816 C CA . ASN A 1 111 ? -10.695 3.538 26.158 1.00 84.25 111 ASN A CA 1
ATOM 817 C C . ASN A 1 111 ? -10.877 3.195 24.671 1.00 84.25 111 ASN A C 1
ATOM 819 O O . ASN A 1 111 ? -11.991 3.190 24.159 1.00 84.25 111 ASN A O 1
ATOM 823 N N . ILE A 1 112 ? -9.777 2.818 24.011 1.00 90.38 112 ILE A N 1
ATOM 824 C CA . ILE A 1 112 ? -9.755 2.429 22.596 1.00 90.38 112 ILE A CA 1
ATOM 825 C C . ILE A 1 112 ? -10.674 1.227 22.350 1.00 90.38 112 ILE A C 1
ATOM 827 O O . ILE A 1 112 ? -11.499 1.258 21.442 1.00 90.38 112 ILE A O 1
ATOM 831 N N . VAL A 1 113 ? -10.583 0.185 23.182 1.00 92.75 113 VAL A N 1
ATOM 832 C CA . VAL A 1 113 ? -11.439 -1.006 23.073 1.00 92.75 113 VAL A CA 1
ATOM 833 C C . VAL A 1 113 ? -12.906 -0.659 23.278 1.00 92.75 113 VAL A C 1
ATOM 835 O O . VAL A 1 113 ? -13.738 -1.149 22.520 1.00 92.75 113 VAL A O 1
ATOM 838 N N . LYS A 1 114 ? -13.231 0.202 24.251 1.00 91.06 114 LYS A N 1
ATOM 839 C CA . LYS A 1 114 ? -14.615 0.622 24.495 1.00 91.06 114 LYS A CA 1
ATOM 840 C C . LYS A 1 114 ? -15.196 1.358 23.283 1.00 91.06 114 LYS A C 1
ATOM 842 O O . LYS A 1 114 ? -16.170 0.889 22.702 1.00 91.06 114 LYS A O 1
ATOM 847 N N . THR A 1 115 ? -14.581 2.470 22.875 1.00 91.56 115 THR A N 1
ATOM 848 C CA . THR A 1 115 ? -15.083 3.322 21.781 1.00 91.56 115 THR A CA 1
ATOM 849 C C . THR A 1 115 ? -15.216 2.551 20.470 1.00 91.56 115 THR A C 1
ATOM 851 O O . THR A 1 115 ? -16.196 2.718 19.750 1.00 91.56 115 THR A O 1
ATOM 854 N N . LEU A 1 116 ? -14.255 1.680 20.154 1.00 94.88 116 LEU A N 1
ATOM 855 C CA . LEU A 1 116 ? -14.286 0.901 18.917 1.00 94.88 116 LEU A CA 1
ATOM 856 C C . LEU A 1 116 ? -15.212 -0.320 19.007 1.00 94.88 116 LEU A C 1
ATOM 858 O O . LEU A 1 116 ? -15.811 -0.693 18.003 1.00 94.88 116 LEU A O 1
ATOM 862 N N . GLY A 1 117 ? -15.390 -0.913 20.190 1.00 93.81 117 GLY A N 1
ATOM 863 C CA . GLY A 1 117 ? -16.383 -1.966 20.421 1.00 93.81 117 GLY A CA 1
ATOM 864 C C . GLY A 1 117 ? -17.805 -1.481 20.132 1.00 93.81 117 GLY A C 1
ATOM 865 O O . GLY A 1 117 ? -18.531 -2.127 19.379 1.00 93.81 117 GLY A O 1
ATOM 866 N N . GLU A 1 118 ? -18.160 -0.285 20.613 1.00 93.19 118 GLU A N 1
ATOM 867 C CA . GLU A 1 118 ? -19.455 0.363 20.341 1.00 93.19 118 GLU A CA 1
ATOM 868 C C . GLU A 1 118 ? -19.709 0.600 18.835 1.00 93.19 118 GLU A C 1
ATOM 870 O O . GLU A 1 118 ? -20.858 0.586 18.386 1.00 93.19 118 GLU A O 1
ATOM 875 N N . VAL A 1 119 ? -18.651 0.784 18.033 1.00 95.56 119 VAL A N 1
ATOM 876 C CA . VAL A 1 119 ? -18.736 0.879 16.562 1.00 95.56 119 VAL A CA 1
ATOM 877 C C . VAL A 1 119 ? -19.002 -0.488 15.933 1.00 95.56 119 VAL A C 1
ATOM 879 O O . VAL A 1 119 ? -19.867 -0.597 15.065 1.00 95.56 119 VAL A O 1
ATOM 882 N N . LEU A 1 120 ? -18.303 -1.540 16.366 1.00 95.31 120 LEU A N 1
ATOM 883 C CA . LEU A 1 120 ? -18.494 -2.893 15.826 1.00 95.31 120 LEU A CA 1
ATOM 884 C C . LEU A 1 120 ? -19.847 -3.507 16.220 1.00 95.31 120 LEU A C 1
ATOM 886 O O . LEU A 1 120 ? -20.386 -4.352 15.505 1.00 95.31 120 LEU A O 1
ATOM 890 N N . GLU A 1 121 ? -20.426 -3.082 17.343 1.00 91.88 121 GLU A N 1
ATOM 891 C CA . GLU A 1 121 ? -21.732 -3.561 17.796 1.00 91.88 121 GLU A CA 1
ATOM 892 C C . GLU A 1 121 ? -22.926 -2.900 17.094 1.00 91.88 121 GLU A C 1
ATOM 894 O O . GLU A 1 121 ? -24.021 -3.474 17.096 1.00 91.88 121 GLU A O 1
ATOM 899 N N . ARG A 1 122 ? -22.729 -1.726 16.491 1.00 94.12 122 ARG A N 1
ATOM 900 C CA . ARG A 1 122 ? -23.775 -0.891 15.894 1.00 94.12 122 ARG A CA 1
ATOM 901 C C . ARG A 1 122 ? -24.052 -1.291 14.440 1.00 94.12 122 ARG A C 1
ATOM 903 O O . ARG A 1 122 ? -23.219 -1.099 13.562 1.00 94.12 122 ARG A O 1
ATOM 910 N N . GLU A 1 123 ? -25.271 -1.759 14.158 1.00 91.88 123 GLU A N 1
ATOM 911 C CA . GLU A 1 123 ? -25.690 -2.170 12.800 1.00 91.88 123 GLU A CA 1
ATOM 912 C C . GLU A 1 123 ? -25.766 -1.010 11.779 1.00 91.88 123 GLU A C 1
ATOM 914 O O . GLU A 1 123 ? -25.892 -1.242 10.578 1.00 91.88 123 GLU A O 1
ATOM 919 N N . THR A 1 124 ? -25.690 0.246 12.235 1.00 93.75 124 THR A N 1
ATOM 920 C CA . THR A 1 124 ? -25.673 1.454 11.390 1.00 93.75 124 THR A CA 1
ATOM 921 C C . THR A 1 124 ? -24.276 2.032 11.137 1.00 93.75 124 THR A C 1
ATOM 923 O O . THR A 1 124 ? -24.177 3.086 10.512 1.00 93.75 124 THR A O 1
ATOM 926 N N . SER A 1 125 ? -23.205 1.377 11.600 1.00 96.31 125 SER A N 1
ATOM 927 C CA . SER A 1 125 ? -21.825 1.828 11.368 1.00 96.31 125 SER A CA 1
ATOM 928 C C . SER A 1 125 ? -21.452 1.842 9.885 1.00 96.31 125 SER A C 1
ATOM 930 O O . SER A 1 125 ? -21.846 0.961 9.118 1.00 96.31 125 SER A O 1
ATOM 932 N N . THR A 1 126 ? -20.683 2.854 9.479 1.00 97.38 126 THR A N 1
ATOM 933 C CA . THR A 1 126 ? -20.247 3.027 8.087 1.00 97.38 126 THR A CA 1
ATOM 934 C C . THR A 1 126 ? -19.068 2.109 7.750 1.00 97.38 126 THR A C 1
ATOM 936 O O . THR A 1 126 ? -18.348 1.659 8.643 1.00 97.38 126 THR A O 1
ATOM 939 N N . VAL A 1 127 ? -18.829 1.833 6.461 1.00 98.31 127 VAL A N 1
ATOM 940 C CA . VAL A 1 127 ? -17.668 1.022 6.041 1.00 98.31 127 VAL A CA 1
ATOM 941 C C . VAL A 1 127 ? -16.328 1.638 6.501 1.00 98.31 127 VAL A C 1
ATOM 943 O O . VAL A 1 127 ? -15.512 0.884 7.041 1.00 98.31 127 VAL A O 1
ATOM 946 N N . PRO A 1 128 ? -16.098 2.968 6.403 1.00 98.12 128 PRO A N 1
ATOM 947 C CA . PRO A 1 128 ? -14.914 3.605 6.985 1.00 98.12 128 PRO A CA 1
ATOM 948 C C . PRO A 1 128 ? -14.799 3.422 8.506 1.00 98.12 128 PRO A C 1
ATOM 950 O O . PRO A 1 128 ? -13.727 3.055 8.984 1.00 98.12 128 PRO A O 1
ATOM 953 N N . ASP A 1 129 ? -15.882 3.609 9.274 1.00 97.81 129 ASP A N 1
ATOM 954 C CA . ASP A 1 129 ? -15.854 3.430 10.738 1.00 97.81 129 ASP A CA 1
ATOM 955 C C . ASP A 1 129 ? -15.472 1.997 11.129 1.00 97.81 129 ASP A C 1
ATOM 957 O O . ASP A 1 129 ? -14.641 1.790 12.018 1.00 97.81 129 ASP A O 1
ATOM 961 N N . LEU A 1 130 ? -16.044 1.003 10.438 1.00 98.38 130 LEU A N 1
ATOM 962 C CA . LEU A 1 130 ? -15.715 -0.410 10.631 1.00 98.38 130 LEU A CA 1
ATOM 963 C C . LEU A 1 130 ? -14.249 -0.693 10.284 1.00 98.38 130 LEU A C 1
ATOM 965 O O . LEU A 1 130 ? -13.573 -1.379 11.049 1.00 98.38 130 LEU A O 1
ATOM 969 N N . PHE A 1 131 ? -13.734 -0.144 9.178 1.00 98.56 131 PHE A N 1
ATOM 970 C CA . PHE A 1 131 ? -12.324 -0.275 8.798 1.00 98.56 131 PHE A CA 1
ATOM 971 C C . PHE A 1 131 ? -11.406 0.299 9.873 1.00 98.56 131 PHE A C 1
ATOM 973 O O . PHE A 1 131 ? -10.513 -0.402 10.356 1.00 98.56 131 PHE A O 1
ATOM 980 N N . TYR A 1 132 ? -11.650 1.537 10.302 1.00 98.38 132 TYR A N 1
ATOM 981 C CA . TYR A 1 132 ? -10.833 2.184 11.320 1.00 98.38 132 TYR A CA 1
ATOM 982 C C . TYR A 1 132 ? -10.876 1.421 12.650 1.00 98.38 132 TYR A C 1
ATOM 984 O O . TYR A 1 132 ? -9.821 1.162 13.232 1.00 98.38 132 TYR A O 1
ATOM 992 N N . ALA A 1 133 ? -12.054 0.965 13.089 1.00 97.88 133 ALA A N 1
ATOM 993 C CA . ALA A 1 133 ? -12.200 0.164 14.303 1.00 97.88 133 ALA A CA 1
ATOM 994 C C . ALA A 1 133 ? -11.459 -1.181 14.223 1.00 97.88 133 ALA A C 1
ATOM 996 O O . ALA A 1 133 ? -10.670 -1.509 15.113 1.00 97.88 133 ALA A O 1
ATOM 997 N N . VAL A 1 134 ? -11.653 -1.942 13.142 1.00 98.31 134 VAL A N 1
ATOM 998 C CA . VAL A 1 134 ? -11.013 -3.250 12.917 1.00 98.31 134 VAL A CA 1
ATOM 999 C C . VAL A 1 134 ? -9.488 -3.132 12.876 1.00 98.31 134 VAL A C 1
ATOM 1001 O O . VAL A 1 134 ? -8.781 -3.927 13.507 1.00 98.31 134 VAL A O 1
ATOM 1004 N N . GLN A 1 135 ? -8.966 -2.131 12.168 1.00 97.81 135 GLN A N 1
ATOM 1005 C CA . GLN A 1 135 ? -7.527 -1.909 12.033 1.00 97.81 135 GLN A CA 1
ATOM 1006 C C . GLN A 1 135 ? -6.910 -1.414 13.347 1.00 97.81 135 GLN A C 1
ATOM 1008 O O . GLN A 1 135 ? -5.861 -1.909 13.762 1.00 97.81 135 GLN A O 1
ATOM 1013 N N . ALA A 1 136 ? -7.574 -0.499 14.056 1.00 97.19 136 ALA A N 1
ATOM 1014 C CA . AL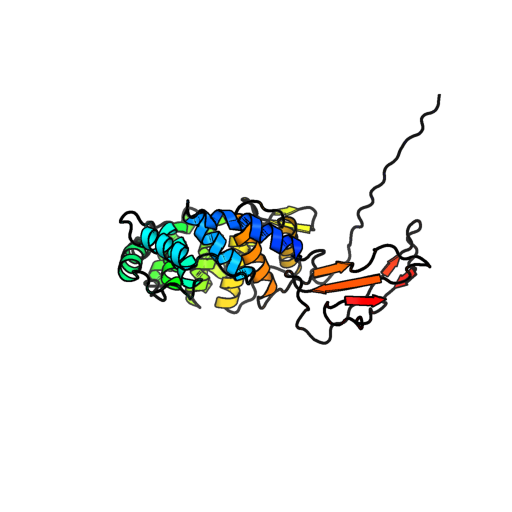A A 1 136 ? -7.092 0.013 15.335 1.00 97.19 136 ALA A CA 1
ATOM 1015 C C . ALA A 1 136 ? -7.060 -1.069 16.428 1.00 97.19 136 ALA A C 1
ATOM 1017 O O . ALA A 1 136 ? -6.037 -1.228 17.097 1.00 97.19 136 ALA A O 1
ATOM 1018 N N . LEU A 1 137 ? -8.120 -1.878 16.557 1.00 97.12 137 LEU A N 1
ATOM 1019 C CA . LEU A 1 137 ? -8.163 -3.026 17.477 1.00 97.12 137 LEU A CA 1
ATOM 1020 C C . LEU A 1 137 ? -7.074 -4.056 17.144 1.00 97.12 137 LEU A C 1
ATOM 1022 O O . LEU A 1 137 ? -6.381 -4.534 18.042 1.00 97.12 137 LEU A O 1
ATOM 1026 N N . THR A 1 138 ? -6.840 -4.323 15.855 1.00 96.56 138 THR A N 1
ATOM 1027 C CA . THR A 1 138 ? -5.710 -5.150 15.389 1.00 96.56 138 THR A CA 1
ATOM 1028 C C . THR A 1 138 ? -4.360 -4.564 15.806 1.00 96.56 138 THR A C 1
ATOM 1030 O O . THR A 1 138 ? -3.423 -5.302 16.125 1.00 96.56 138 THR A O 1
ATOM 1033 N N . ASN A 1 139 ? -4.221 -3.239 15.815 1.00 95.75 139 ASN A N 1
ATOM 1034 C CA . ASN A 1 139 ? -2.970 -2.591 16.187 1.00 95.75 139 ASN A CA 1
ATOM 1035 C C . ASN A 1 139 ? -2.673 -2.659 17.686 1.00 95.75 139 ASN A C 1
ATOM 1037 O O . ASN A 1 139 ? -1.515 -2.848 18.048 1.00 95.75 139 ASN A O 1
ATOM 1041 N N . VAL A 1 140 ? -3.697 -2.607 18.540 1.00 94.06 140 VAL A N 1
ATOM 1042 C CA . VAL A 1 140 ? -3.554 -2.788 19.998 1.00 94.06 140 VAL A CA 1
ATOM 1043 C C . VAL A 1 140 ? -3.647 -4.254 20.461 1.00 94.06 140 VAL A C 1
ATOM 1045 O O . VAL A 1 140 ? -3.671 -4.516 21.662 1.00 94.06 140 VAL A O 1
ATOM 1048 N N . GLY A 1 141 ? -3.688 -5.217 19.531 1.00 94.19 141 GLY A N 1
ATOM 1049 C CA . GLY A 1 141 ? -3.716 -6.654 19.840 1.00 94.19 141 GLY A CA 1
ATOM 1050 C C . GLY A 1 141 ? -5.032 -7.145 20.454 1.00 94.19 141 GLY A C 1
ATOM 1051 O O . GLY A 1 141 ? -5.032 -8.110 21.213 1.00 94.19 141 GLY A O 1
ATOM 1052 N N . GLN A 1 142 ? -6.145 -6.471 20.164 1.00 95.00 142 GLN A N 1
ATOM 1053 C CA . GLN A 1 142 ? -7.456 -6.723 20.766 1.00 95.00 142 GLN A CA 1
ATOM 1054 C C . GLN A 1 142 ? -8.414 -7.424 19.795 1.00 95.00 142 GLN A C 1
ATOM 1056 O O . GLN A 1 142 ? -8.223 -7.422 18.576 1.00 95.00 142 GLN A O 1
ATOM 1061 N N . LYS A 1 143 ? -9.459 -8.053 20.345 1.00 90.88 143 LYS A N 1
ATOM 1062 C CA . LYS A 1 143 ? -10.470 -8.769 19.553 1.00 90.88 143 LYS A CA 1
ATOM 1063 C C . LYS A 1 143 ? -11.311 -7.798 18.717 1.00 90.88 143 LYS A C 1
ATOM 1065 O O . LYS A 1 143 ? -11.663 -6.717 19.174 1.00 90.88 143 LYS A O 1
ATOM 1070 N N . LYS A 1 144 ? -11.686 -8.236 17.514 1.00 92.31 144 LYS A N 1
ATOM 1071 C CA . LYS A 1 144 ? -12.469 -7.487 16.512 1.00 92.31 144 LYS A CA 1
ATOM 1072 C C . LYS A 1 144 ? -13.981 -7.756 16.622 1.00 92.31 144 LYS A C 1
ATOM 1074 O O . LYS A 1 144 ? -14.674 -7.815 15.615 1.00 92.31 144 LYS A O 1
ATOM 1079 N N . GLY A 1 145 ? -14.479 -7.961 17.844 1.00 87.06 145 GLY A N 1
ATOM 1080 C CA . GLY A 1 145 ? -15.856 -8.403 18.084 1.00 87.06 145 GLY A CA 1
ATOM 1081 C C . GLY A 1 145 ? -16.147 -9.810 17.540 1.00 87.06 145 GLY A C 1
ATOM 1082 O O . GLY A 1 145 ? -15.243 -10.638 17.419 1.00 87.06 145 GLY A O 1
ATOM 1083 N N . ASP A 1 146 ? -17.422 -10.065 17.245 1.00 92.12 146 ASP A N 1
ATOM 1084 C CA . ASP A 1 146 ? -17.903 -11.281 16.583 1.00 92.12 146 ASP A CA 1
ATOM 1085 C C . ASP A 1 146 ? -17.801 -11.145 15.052 1.00 92.12 146 ASP A C 1
ATOM 1087 O O . ASP A 1 146 ? -18.295 -10.172 14.474 1.00 92.12 146 ASP A O 1
ATOM 1091 N N . ALA A 1 147 ? -17.161 -12.118 14.395 1.00 93.81 147 ALA A N 1
ATOM 1092 C CA . ALA A 1 147 ? -16.886 -12.058 12.961 1.00 93.81 147 ALA A CA 1
ATOM 1093 C C . ALA A 1 147 ? -18.165 -12.124 12.109 1.00 93.81 147 ALA A C 1
ATOM 1095 O O . ALA A 1 147 ? -18.299 -11.361 11.153 1.00 93.81 147 ALA A O 1
ATOM 1096 N N . ALA A 1 148 ? -19.138 -12.966 12.473 1.00 94.75 148 ALA A N 1
ATOM 1097 C CA . ALA A 1 148 ? -20.383 -13.110 11.721 1.00 94.75 148 ALA A CA 1
ATOM 1098 C C . ALA A 1 148 ? -21.239 -11.834 11.790 1.00 94.75 148 ALA A C 1
ATOM 1100 O O . ALA A 1 148 ? -21.764 -11.379 10.769 1.00 94.75 148 ALA A O 1
ATOM 1101 N N . LYS A 1 149 ? -21.329 -11.200 12.967 1.00 95.00 149 LYS A N 1
ATOM 1102 C CA . LYS A 1 149 ? -21.988 -9.899 13.149 1.00 95.00 149 LYS A CA 1
ATOM 1103 C C . LYS A 1 149 ? -21.278 -8.799 12.360 1.00 95.00 149 LYS A C 1
ATOM 1105 O O . LYS A 1 149 ? -21.947 -8.036 11.668 1.00 95.00 149 LYS A O 1
ATOM 1110 N N . LEU A 1 150 ? -19.947 -8.734 12.416 1.00 96.44 150 LEU A N 1
ATOM 1111 C CA . LEU A 1 150 ? -19.162 -7.755 11.658 1.00 96.44 150 LEU A CA 1
ATOM 1112 C C . LEU A 1 150 ? -19.367 -7.908 10.143 1.00 96.44 150 LEU A C 1
ATOM 1114 O O . LEU A 1 150 ? -19.626 -6.916 9.463 1.00 96.44 150 LEU A O 1
ATOM 1118 N N . ILE A 1 151 ? -19.329 -9.138 9.620 1.00 96.88 151 ILE A N 1
ATOM 1119 C CA . ILE A 1 151 ? -19.589 -9.429 8.202 1.00 96.88 151 ILE A CA 1
ATOM 1120 C C . ILE A 1 151 ? -21.017 -9.025 7.819 1.00 96.88 151 ILE A C 1
ATOM 1122 O O . ILE A 1 151 ? -21.198 -8.349 6.807 1.00 96.88 151 ILE A O 1
ATOM 1126 N N . LYS A 1 152 ? -22.026 -9.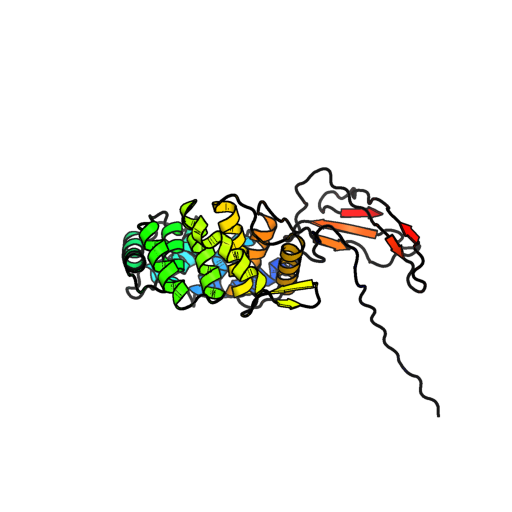352 8.640 1.00 96.44 152 LYS A N 1
ATOM 1127 C CA . LYS A 1 152 ? -23.425 -8.940 8.418 1.00 96.44 152 LYS A CA 1
ATOM 1128 C C . LYS A 1 152 ? -23.556 -7.414 8.327 1.00 96.44 152 LYS A C 1
ATOM 1130 O O . LYS A 1 152 ? -24.193 -6.921 7.395 1.00 96.44 152 LYS A O 1
ATOM 1135 N N . THR A 1 153 ? -22.952 -6.665 9.253 1.00 97.50 153 THR A N 1
ATOM 1136 C CA . THR A 1 153 ? -22.986 -5.191 9.248 1.00 97.50 153 THR A CA 1
ATOM 1137 C C . THR A 1 153 ? -22.261 -4.623 8.028 1.00 97.50 153 THR A C 1
ATOM 1139 O O . THR A 1 153 ? -22.820 -3.785 7.325 1.00 97.50 153 THR A O 1
ATOM 1142 N N . LEU A 1 154 ? -21.061 -5.122 7.714 1.00 97.88 154 LEU A N 1
ATOM 1143 C CA . LEU A 1 154 ? -20.267 -4.685 6.562 1.00 97.88 154 LEU A CA 1
ATOM 1144 C C . LEU A 1 154 ? -20.993 -4.944 5.233 1.00 97.88 154 LEU A C 1
ATOM 1146 O O . LEU A 1 154 ? -21.098 -4.042 4.407 1.00 97.88 154 LEU A O 1
ATOM 1150 N N . GLN A 1 155 ? -21.574 -6.130 5.043 1.00 96.94 155 GLN A N 1
ATOM 1151 C CA . GLN A 1 155 ? -22.415 -6.433 3.879 1.00 96.94 155 GLN A CA 1
ATOM 1152 C C . GLN A 1 155 ? -23.678 -5.558 3.833 1.00 96.94 155 GLN A C 1
ATOM 1154 O O . GLN A 1 155 ? -24.113 -5.161 2.754 1.00 96.94 155 GLN A O 1
ATOM 1159 N N . GLY A 1 156 ? -24.275 -5.239 4.985 1.00 96.81 156 GLY A N 1
ATOM 1160 C CA . GLY A 1 156 ? -25.415 -4.324 5.091 1.00 96.81 156 GLY A CA 1
ATOM 1161 C C . GLY A 1 156 ? -25.079 -2.873 4.732 1.00 96.81 156 GLY A C 1
ATOM 1162 O O . GLY A 1 156 ? -25.928 -2.175 4.178 1.00 96.81 156 GLY A O 1
ATOM 1163 N N . ALA A 1 157 ? -23.851 -2.429 5.009 1.00 97.25 157 ALA A N 1
ATOM 1164 C CA . ALA A 1 157 ? -23.340 -1.120 4.616 1.00 97.25 157 ALA A CA 1
ATOM 1165 C C . ALA A 1 157 ? -22.966 -1.081 3.123 1.00 97.25 157 ALA A C 1
ATO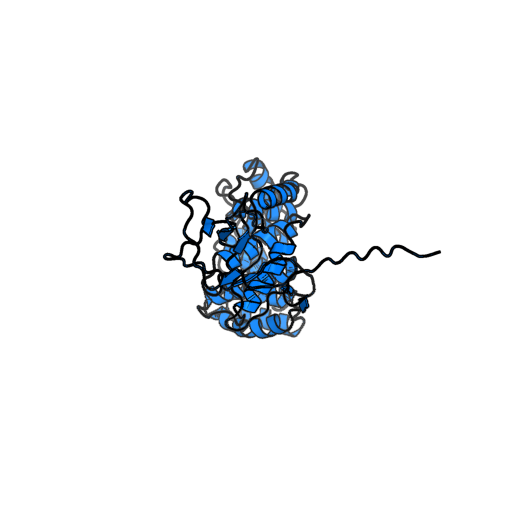M 1167 O O . ALA A 1 157 ? -23.415 -0.183 2.416 1.00 97.25 157 ALA A O 1
ATOM 1168 N N . LEU A 1 158 ? -22.261 -2.099 2.614 1.00 97.06 158 LEU A N 1
ATOM 1169 C CA . LEU A 1 158 ? -21.912 -2.222 1.189 1.00 97.06 158 LEU A CA 1
ATOM 1170 C C . LEU A 1 158 ? -23.147 -2.303 0.278 1.00 97.06 158 LEU A C 1
ATOM 1172 O O . LEU A 1 158 ? -23.121 -1.788 -0.826 1.00 97.06 158 LEU A O 1
ATOM 1176 N N . LYS A 1 159 ? -24.272 -2.864 0.742 1.00 96.38 159 LYS A N 1
ATOM 1177 C CA . LYS A 1 159 ? -25.557 -2.820 0.010 1.00 96.38 159 LYS A CA 1
ATOM 1178 C C . LYS A 1 159 ? -26.137 -1.410 -0.189 1.00 96.38 159 LYS A C 1
ATOM 1180 O O . LYS A 1 159 ? -27.120 -1.275 -0.912 1.00 96.38 159 LYS A O 1
ATOM 1185 N N . LYS A 1 160 ? -25.609 -0.393 0.500 1.00 96.12 160 LYS A N 1
ATOM 1186 C CA . LYS A 1 160 ? -26.020 1.017 0.377 1.00 96.12 160 LYS A CA 1
ATOM 1187 C C . LYS A 1 160 ? -25.009 1.846 -0.416 1.00 96.12 160 LYS A C 1
ATOM 1189 O O . LYS A 1 160 ? -25.409 2.817 -1.046 1.00 96.12 160 LYS A O 1
ATOM 1194 N N . ASP A 1 161 ? -23.731 1.491 -0.317 1.00 96.00 161 ASP A N 1
ATOM 1195 C CA . ASP A 1 161 ? -22.600 2.166 -0.953 1.00 96.00 161 ASP A CA 1
ATOM 1196 C C . ASP A 1 161 ? -21.435 1.169 -1.093 1.00 96.00 161 ASP A C 1
ATOM 1198 O O . ASP A 1 161 ? -20.664 0.938 -0.153 1.00 96.00 161 ASP A O 1
ATOM 1202 N N . ASP A 1 162 ? -21.330 0.565 -2.273 1.00 95.19 162 ASP A N 1
ATOM 1203 C CA . ASP A 1 162 ? -20.249 -0.312 -2.726 1.00 95.19 162 ASP A CA 1
ATOM 1204 C C . ASP A 1 162 ? -19.238 0.422 -3.622 1.00 95.19 162 ASP A C 1
ATOM 1206 O O . ASP A 1 162 ? -18.564 -0.195 -4.447 1.00 95.19 162 ASP A O 1
ATOM 1210 N N . SER A 1 163 ? -19.076 1.736 -3.429 1.00 97.25 163 SER A N 1
ATOM 1211 C CA . SER A 1 163 ? -18.030 2.510 -4.099 1.00 97.25 163 SER A CA 1
ATOM 1212 C C . SER A 1 163 ? -16.635 1.897 -3.924 1.00 97.25 163 SER A C 1
ATOM 1214 O O . SER A 1 163 ? -16.318 1.260 -2.915 1.00 97.25 163 SER A O 1
ATOM 1216 N N . LEU A 1 164 ? -15.752 2.162 -4.889 1.00 97.62 164 LEU A N 1
ATOM 1217 C CA . LEU A 1 164 ? -14.358 1.697 -4.915 1.00 97.62 164 LEU A CA 1
ATOM 1218 C C . LEU A 1 164 ? -13.583 1.983 -3.609 1.00 97.62 164 LEU A C 1
ATOM 1220 O O . LEU A 1 164 ? -12.754 1.175 -3.185 1.00 97.62 164 LEU A O 1
ATOM 1224 N N . LEU A 1 165 ? -13.902 3.084 -2.917 1.00 97.56 165 LEU A N 1
ATOM 1225 C CA . LEU A 1 165 ? -13.389 3.394 -1.577 1.00 97.56 165 LEU A CA 1
ATOM 1226 C C . LEU A 1 165 ? -13.826 2.353 -0.529 1.00 97.56 165 LEU A C 1
ATOM 1228 O O . LEU A 1 165 ? -12.990 1.820 0.206 1.00 97.56 165 LEU A O 1
ATOM 1232 N N . ASN A 1 166 ? -15.124 2.050 -0.465 1.00 98.19 166 ASN A N 1
ATOM 1233 C CA . ASN A 1 166 ? -15.693 1.101 0.489 1.00 98.19 166 ASN A CA 1
ATOM 1234 C C . ASN A 1 166 ? -15.318 -0.348 0.159 1.00 98.19 166 ASN A C 1
ATOM 1236 O O . ASN A 1 166 ? -15.051 -1.119 1.082 1.00 98.19 166 ASN A O 1
ATOM 1240 N N . LEU A 1 167 ? -15.213 -0.717 -1.122 1.00 98.25 167 LEU A N 1
ATOM 1241 C CA . LEU A 1 167 ? -14.659 -2.012 -1.534 1.00 98.25 167 LEU A CA 1
ATOM 1242 C C . LEU A 1 167 ? -13.211 -2.159 -1.055 1.00 98.25 167 LEU A C 1
ATOM 1244 O O . LEU A 1 167 ? -12.903 -3.140 -0.375 1.00 98.25 167 LEU A O 1
ATOM 1248 N N . GLY A 1 168 ? -12.364 -1.147 -1.276 1.00 98.19 168 GLY A N 1
ATOM 1249 C CA . GLY A 1 168 ? -11.001 -1.103 -0.743 1.00 98.19 168 GLY A CA 1
ATOM 1250 C C . GLY A 1 168 ? -10.964 -1.323 0.769 1.00 98.19 168 GLY A C 1
ATOM 1251 O O . GLY A 1 168 ? -10.309 -2.251 1.242 1.00 98.19 168 GLY A O 1
ATOM 1252 N N . TYR A 1 169 ? -11.731 -0.545 1.538 1.00 98.75 169 TYR A N 1
ATOM 1253 C CA . TYR A 1 169 ? -11.857 -0.741 2.987 1.00 98.75 169 TYR A CA 1
ATOM 1254 C C . TYR A 1 169 ? -12.332 -2.152 3.364 1.00 98.75 169 TYR A C 1
ATOM 1256 O O . TYR A 1 169 ? -11.784 -2.747 4.296 1.00 98.75 169 TYR A O 1
ATOM 1264 N N . SER A 1 170 ? -13.289 -2.720 2.626 1.00 98.56 170 SER A N 1
ATOM 1265 C CA . SER A 1 170 ? -13.807 -4.070 2.870 1.00 98.56 170 SER A CA 1
ATOM 1266 C C . SER A 1 170 ? -12.735 -5.151 2.709 1.00 98.56 170 SER A C 1
ATOM 1268 O O . SER A 1 170 ? -12.690 -6.068 3.529 1.00 98.56 170 SER A O 1
ATOM 1270 N N . PHE A 1 171 ? -11.815 -5.015 1.746 1.00 98.75 171 PHE A N 1
ATOM 1271 C CA . PHE A 1 171 ? -10.724 -5.973 1.544 1.00 98.75 171 PHE A CA 1
ATOM 1272 C C . PHE A 1 171 ? -9.733 -5.956 2.712 1.00 98.75 171 PHE A C 1
ATOM 1274 O O . PHE A 1 171 ? -9.338 -7.014 3.203 1.00 98.75 171 PHE A O 1
ATOM 1281 N N . HIS A 1 172 ? -9.377 -4.769 3.224 1.00 98.69 172 HIS A N 1
ATOM 1282 C CA . HIS A 1 172 ? -8.525 -4.664 4.418 1.00 98.69 172 HIS A CA 1
ATOM 1283 C C . HIS A 1 172 ? -9.232 -5.174 5.680 1.00 98.69 172 HIS A C 1
ATOM 1285 O O . HIS A 1 172 ? -8.573 -5.812 6.497 1.00 98.69 172 HIS A O 1
ATOM 1291 N N . ILE A 1 173 ? -10.546 -4.952 5.844 1.00 98.50 173 ILE A N 1
ATOM 1292 C CA . ILE A 1 173 ? -11.318 -5.557 6.948 1.00 98.50 173 ILE A CA 1
ATOM 1293 C C . ILE A 1 173 ? -11.275 -7.082 6.834 1.00 98.50 173 ILE A C 1
ATOM 1295 O O . ILE A 1 173 ? -10.894 -7.754 7.788 1.00 98.50 173 ILE A O 1
ATOM 1299 N N . ALA A 1 174 ? -11.623 -7.631 5.670 1.00 98.25 174 ALA A N 1
ATOM 1300 C CA . ALA A 1 174 ? -11.667 -9.068 5.426 1.00 98.25 174 ALA A CA 1
ATOM 1301 C C . ALA A 1 174 ? -10.300 -9.738 5.651 1.00 98.25 174 ALA A C 1
ATOM 1303 O O . ALA A 1 174 ? -10.231 -10.789 6.288 1.00 98.25 174 ALA A O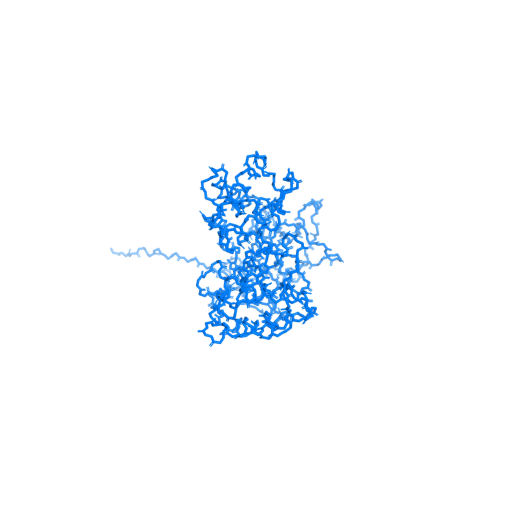 1
ATOM 1304 N N . ALA A 1 175 ? -9.201 -9.090 5.252 1.00 98.00 175 ALA A N 1
ATOM 1305 C CA . ALA A 1 175 ? -7.844 -9.568 5.518 1.00 98.00 175 ALA A CA 1
ATOM 1306 C C . ALA A 1 175 ? -7.534 -9.718 7.024 1.00 98.00 175 ALA A C 1
ATOM 1308 O O . ALA A 1 175 ? -6.669 -10.515 7.388 1.00 98.00 175 ALA A O 1
ATOM 1309 N N . GLN A 1 176 ? -8.249 -9.003 7.903 1.00 97.12 176 GLN A N 1
ATOM 1310 C CA . GLN A 1 176 ? -8.135 -9.115 9.362 1.00 97.12 176 GLN A CA 1
ATOM 1311 C C . GLN A 1 176 ? -8.997 -10.216 9.997 1.00 97.12 176 GLN A C 1
ATOM 1313 O O . GLN A 1 176 ? -8.854 -10.438 11.205 1.00 97.12 176 GLN A O 1
ATOM 1318 N N . LEU A 1 177 ? -9.870 -10.881 9.230 1.00 95.69 177 LEU A N 1
ATOM 1319 C CA . LEU A 1 177 ? -10.806 -11.911 9.710 1.00 95.69 177 LEU A CA 1
ATOM 1320 C C . LEU A 1 177 ? -10.343 -13.350 9.422 1.00 95.69 177 LEU A C 1
ATOM 1322 O O . LEU A 1 177 ? -11.041 -14.300 9.760 1.00 95.69 177 LEU A O 1
ATOM 1326 N N . GLY A 1 178 ? -9.165 -13.542 8.821 1.00 92.44 178 GLY A N 1
ATOM 1327 C CA . GLY A 1 178 ? -8.684 -14.881 8.476 1.00 92.44 178 GLY A CA 1
ATOM 1328 C C . GLY A 1 178 ? -9.552 -15.529 7.394 1.00 92.44 178 GLY A C 1
ATOM 1329 O O . GLY A 1 178 ? -9.911 -14.884 6.409 1.00 92.44 178 GLY A O 1
ATOM 1330 N N . THR A 1 179 ? -9.914 -16.799 7.586 1.00 92.88 179 THR A N 1
ATOM 1331 C CA . THR A 1 179 ? -10.787 -17.555 6.670 1.00 92.88 179 THR A CA 1
ATOM 1332 C C . THR A 1 179 ? -12.162 -16.920 6.492 1.00 92.88 179 THR A C 1
ATOM 1334 O O . THR A 1 179 ? -12.719 -16.979 5.396 1.00 92.88 179 THR A O 1
ATOM 1337 N N . ASP A 1 180 ? -12.686 -16.256 7.523 1.00 95.00 180 ASP A N 1
ATOM 1338 C CA . ASP A 1 180 ? -14.003 -15.614 7.470 1.00 95.00 180 ASP A CA 1
ATOM 1339 C C . ASP A 1 180 ? -14.018 -14.434 6.487 1.00 95.00 180 ASP A C 1
ATOM 1341 O O . ASP A 1 180 ? -15.074 -14.072 5.982 1.00 95.00 180 ASP A O 1
ATOM 1345 N N . GLY A 1 181 ? -12.850 -13.880 6.132 1.00 95.25 181 GLY A N 1
ATOM 1346 C CA . GLY A 1 181 ? -12.698 -12.840 5.110 1.00 95.25 181 GLY A CA 1
ATOM 1347 C C . GLY A 1 181 ? -13.018 -13.285 3.677 1.00 95.25 181 GLY A C 1
ATOM 1348 O O . GLY A 1 181 ? -13.173 -12.438 2.799 1.00 95.25 181 GLY A O 1
ATOM 1349 N N . THR A 1 182 ? -13.166 -14.590 3.423 1.00 96.44 182 THR A N 1
ATOM 1350 C CA . THR A 1 182 ? -13.373 -15.147 2.070 1.00 96.44 182 THR A CA 1
ATOM 1351 C C . THR A 1 182 ? -14.593 -14.557 1.349 1.00 96.44 182 THR A C 1
ATOM 1353 O O . THR A 1 182 ? -14.563 -14.432 0.129 1.00 96.44 182 THR A O 1
ATOM 1356 N N . PHE A 1 183 ? -15.626 -14.092 2.070 1.00 94.88 183 PHE A N 1
ATOM 1357 C CA . PHE A 1 183 ? -16.815 -13.458 1.469 1.00 94.88 183 PHE A CA 1
ATOM 1358 C C . PHE A 1 183 ? -16.504 -12.231 0.588 1.00 94.88 183 PHE A C 1
ATOM 1360 O O . PHE A 1 183 ? -17.310 -11.878 -0.271 1.00 94.88 183 PHE A O 1
ATOM 1367 N N . ALA A 1 184 ? -15.383 -11.544 0.838 1.00 97.25 184 ALA A N 1
ATOM 1368 C CA . ALA A 1 184 ? -14.969 -10.354 0.099 1.00 97.25 184 ALA A CA 1
ATOM 1369 C C . ALA A 1 184 ? -13.981 -10.671 -1.033 1.00 97.25 184 ALA A C 1
ATOM 1371 O O . ALA A 1 184 ? -13.588 -9.764 -1.760 1.00 97.25 184 ALA A O 1
ATOM 1372 N N . PHE A 1 185 ? -13.547 -11.927 -1.176 1.00 97.69 185 PHE A N 1
ATOM 1373 C CA . PHE A 1 185 ? -12.483 -12.277 -2.111 1.00 97.69 185 PHE A CA 1
ATOM 1374 C C . PHE A 1 185 ? -12.926 -12.122 -3.569 1.00 97.69 185 PHE A C 1
ATOM 1376 O O . PHE A 1 185 ? -12.232 -11.484 -4.354 1.00 97.69 185 PHE A O 1
ATOM 1383 N N . ASP A 1 186 ? -14.094 -12.657 -3.930 1.00 94.75 186 ASP A N 1
ATOM 1384 C CA . ASP A 1 186 ? -14.567 -12.603 -5.320 1.00 94.75 186 ASP A CA 1
ATOM 1385 C C . ASP A 1 186 ? -14.926 -11.156 -5.737 1.00 94.75 186 ASP A C 1
ATOM 1387 O O . ASP A 1 186 ? -14.782 -10.786 -6.897 1.00 94.75 186 ASP A O 1
ATOM 1391 N N . ARG A 1 187 ? -15.223 -10.276 -4.763 1.00 97.12 187 ARG A N 1
ATOM 1392 C CA . ARG A 1 187 ? -15.399 -8.824 -4.974 1.00 97.12 187 ARG A CA 1
ATOM 1393 C C . ARG A 1 187 ? -14.129 -8.100 -5.438 1.00 97.12 187 ARG A C 1
ATOM 1395 O O . ARG A 1 187 ? -14.216 -6.947 -5.855 1.00 97.12 187 ARG A O 1
ATOM 1402 N N . ILE A 1 188 ? -12.952 -8.729 -5.354 1.00 98.25 188 ILE A N 1
ATOM 1403 C CA . ILE A 1 188 ? -11.727 -8.172 -5.944 1.00 98.25 188 ILE A CA 1
ATOM 1404 C C . ILE A 1 188 ? -11.879 -8.101 -7.468 1.00 98.25 188 ILE A C 1
ATOM 1406 O O . ILE A 1 188 ? -11.462 -7.107 -8.052 1.00 98.25 188 ILE A O 1
ATOM 1410 N N . GLU A 1 189 ? -12.505 -9.096 -8.106 1.00 96.81 189 GLU A N 1
ATOM 1411 C CA . GLU A 1 189 ? -12.725 -9.097 -9.558 1.00 96.81 189 GLU A CA 1
ATOM 1412 C C . GLU A 1 189 ? -13.700 -7.982 -9.958 1.00 96.81 189 GLU A C 1
ATOM 1414 O O . GLU A 1 189 ? -13.366 -7.170 -10.820 1.00 96.81 189 GLU A O 1
ATOM 1419 N N . ASP A 1 190 ? -14.824 -7.859 -9.235 1.00 94.62 190 ASP A N 1
ATOM 1420 C CA . ASP A 1 190 ? -15.809 -6.774 -9.396 1.00 94.62 190 ASP A CA 1
ATOM 1421 C C . ASP A 1 190 ? -15.167 -5.379 -9.327 1.00 94.62 190 ASP A C 1
ATOM 1423 O O . ASP A 1 190 ? -15.578 -4.464 -10.040 1.00 94.62 190 ASP A O 1
ATOM 1427 N N . ALA A 1 191 ? -14.162 -5.199 -8.462 1.00 96.81 191 ALA A N 1
ATOM 1428 C CA . ALA A 1 191 ? -13.394 -3.964 -8.400 1.00 96.81 191 ALA A CA 1
ATOM 1429 C C . ALA A 1 191 ? -12.428 -3.846 -9.587 1.00 96.81 191 ALA A C 1
ATOM 1431 O O . ALA A 1 191 ? -12.425 -2.825 -10.259 1.00 96.81 191 ALA A O 1
ATOM 1432 N N . VAL A 1 192 ? -11.622 -4.872 -9.876 1.00 97.00 192 VAL A N 1
ATOM 1433 C CA . VAL A 1 192 ? -10.564 -4.843 -10.907 1.00 97.00 192 VAL A CA 1
ATOM 1434 C C . VAL A 1 192 ? -11.103 -4.559 -12.311 1.00 97.00 192 VAL A C 1
ATOM 1436 O O . VAL A 1 192 ? -10.431 -3.861 -13.069 1.00 97.00 192 VAL A O 1
ATOM 1439 N N . VAL A 1 193 ? -12.316 -5.006 -12.653 1.00 96.19 193 VAL A N 1
ATOM 1440 C CA . VAL A 1 193 ? -12.951 -4.685 -13.950 1.00 96.19 193 VAL A CA 1
ATOM 1441 C C . VAL A 1 193 ? -13.367 -3.214 -14.100 1.00 96.19 193 VAL A C 1
ATOM 1443 O O . VAL A 1 193 ? -13.675 -2.789 -15.209 1.00 96.19 193 VAL A O 1
ATOM 1446 N N . GLN A 1 194 ? -13.350 -2.426 -13.019 1.00 96.62 194 GLN A N 1
ATOM 1447 C CA . GLN A 1 194 ? -13.592 -0.974 -13.020 1.00 96.62 194 GLN A CA 1
ATOM 1448 C C . GLN A 1 194 ? -12.290 -0.152 -13.108 1.00 96.62 194 GLN A C 1
ATOM 1450 O O . GLN A 1 194 ? -12.311 1.058 -12.890 1.00 96.62 194 GLN A O 1
ATOM 1455 N N . ALA A 1 195 ? -11.139 -0.788 -13.352 1.00 97.56 195 ALA A N 1
ATOM 1456 C CA . ALA A 1 195 ? -9.873 -0.079 -13.505 1.00 97.56 195 ALA A CA 1
ATOM 1457 C C . ALA A 1 195 ? -9.754 0.553 -14.903 1.00 97.56 195 ALA A C 1
ATOM 1459 O O . ALA A 1 195 ? -9.856 -0.142 -15.915 1.00 97.56 195 ALA A O 1
ATOM 1460 N N . ASP A 1 196 ? -9.454 1.850 -14.957 1.00 97.06 196 ASP A N 1
ATOM 1461 C CA . ASP A 1 196 ? -9.153 2.561 -16.198 1.00 97.06 196 ASP A CA 1
ATOM 1462 C C . ASP A 1 196 ? -7.784 2.136 -16.735 1.00 97.06 196 ASP A C 1
ATOM 1464 O O . ASP A 1 196 ? -6.759 2.328 -16.067 1.00 97.06 196 ASP A O 1
ATOM 1468 N N . GLU A 1 197 ? -7.743 1.633 -17.970 1.00 96.50 197 GLU A N 1
ATOM 1469 C CA . GLU A 1 197 ? -6.493 1.460 -18.710 1.00 96.50 197 GLU A CA 1
ATOM 1470 C C . GLU A 1 197 ? -6.088 2.772 -19.396 1.00 96.50 197 GLU A C 1
ATOM 1472 O O . GLU A 1 197 ? -6.841 3.338 -20.188 1.00 96.50 197 GLU A O 1
ATOM 1477 N N . VAL A 1 198 ? -4.869 3.247 -19.119 1.00 93.38 198 VAL A N 1
ATOM 1478 C CA . VAL A 1 198 ? -4.305 4.466 -19.724 1.00 93.38 198 VAL A CA 1
ATOM 1479 C C . VAL A 1 198 ? -3.060 4.111 -20.533 1.00 93.38 198 VAL A C 1
ATOM 1481 O O . VAL A 1 198 ? -2.131 3.477 -20.021 1.00 93.38 198 VAL A O 1
ATOM 1484 N N . ASP A 1 199 ? -3.057 4.515 -21.807 1.00 88.88 199 ASP A N 1
ATOM 1485 C CA . ASP A 1 199 ? -2.006 4.284 -22.813 1.00 88.88 199 ASP A CA 1
ATOM 1486 C C . ASP A 1 199 ? -1.531 2.818 -22.928 1.00 88.88 199 ASP A C 1
ATOM 1488 O O . ASP A 1 199 ? -0.378 2.561 -23.274 1.00 88.88 199 ASP A O 1
ATOM 1492 N N . SER A 1 200 ? -2.382 1.851 -22.559 1.00 90.25 200 SER A N 1
ATOM 1493 C CA . SER A 1 200 ? -2.045 0.429 -22.358 1.00 90.25 200 SER A CA 1
ATOM 1494 C C . SER A 1 200 ? -0.831 0.156 -21.459 1.00 90.25 200 SER A C 1
ATOM 1496 O O . SER A 1 200 ? -0.229 -0.917 -21.500 1.00 90.25 200 SER A O 1
ATOM 1498 N N . ARG A 1 201 ? -0.479 1.117 -20.599 1.00 90.50 201 ARG A N 1
ATOM 1499 C CA . ARG A 1 201 ? 0.702 1.081 -19.718 1.00 90.50 201 ARG A CA 1
ATOM 1500 C C . ARG A 1 201 ? 0.363 1.160 -18.240 1.00 90.50 201 ARG A C 1
ATOM 1502 O O . ARG A 1 201 ? 1.172 0.727 -17.418 1.00 90.50 201 ARG A O 1
ATOM 1509 N N . PHE A 1 202 ? -0.791 1.727 -17.909 1.00 95.38 202 PHE A N 1
ATOM 1510 C CA . PHE A 1 202 ? -1.224 1.982 -16.544 1.00 95.38 202 PHE A CA 1
ATOM 1511 C C . PHE A 1 202 ? -2.614 1.409 -16.308 1.00 95.38 202 PHE A C 1
ATOM 1513 O O . PHE A 1 202 ? -3.456 1.460 -17.200 1.00 95.38 202 PHE A O 1
ATOM 1520 N N . LEU A 1 203 ? -2.849 0.934 -15.087 1.00 97.88 203 LEU A N 1
ATOM 1521 C CA . LEU A 1 203 ? -4.187 0.738 -14.543 1.00 97.88 203 LEU A CA 1
ATOM 1522 C C . LEU A 1 203 ? -4.324 1.616 -13.308 1.00 97.88 203 LEU A C 1
ATOM 1524 O O . LEU A 1 203 ? -3.418 1.677 -12.471 1.00 97.88 203 LEU A O 1
ATOM 1528 N N . GLN A 1 204 ? -5.450 2.305 -13.212 1.00 97.12 204 GLN A N 1
ATOM 1529 C CA . GLN A 1 204 ? -5.798 3.159 -12.086 1.00 97.12 204 GLN A CA 1
ATOM 1530 C C . GLN A 1 204 ? -7.294 3.051 -11.798 1.00 97.12 204 GLN A C 1
ATOM 1532 O O . GLN A 1 204 ? -8.053 2.548 -12.615 1.00 97.12 204 GLN A O 1
ATOM 1537 N N . PHE A 1 205 ? -7.717 3.560 -10.649 1.00 97.88 205 PHE A N 1
ATOM 1538 C CA . PHE A 1 205 ? -9.130 3.727 -10.331 1.00 97.88 205 PHE A CA 1
ATOM 1539 C C . PHE A 1 205 ? -9.496 5.207 -10.246 1.00 97.88 205 PHE A C 1
ATOM 1541 O O . PHE A 1 205 ? -8.649 6.052 -9.917 1.00 97.88 205 PHE A O 1
ATOM 1548 N N . GLU A 1 206 ? -10.778 5.510 -10.448 1.00 91.69 206 GLU A N 1
ATOM 1549 C CA . GLU A 1 206 ? -11.348 6.802 -10.076 1.00 91.69 206 GLU A CA 1
ATOM 1550 C C . GLU A 1 206 ? -11.007 7.146 -8.608 1.00 91.69 206 GLU A C 1
ATOM 1552 O O . GLU A 1 206 ? -10.916 6.288 -7.726 1.00 91.69 206 GLU A O 1
ATOM 1557 N N . GLY A 1 207 ? -10.716 8.422 -8.341 1.00 91.38 207 GLY A N 1
ATOM 1558 C CA . GLY A 1 207 ? -10.122 8.866 -7.068 1.00 91.38 207 GLY A CA 1
ATOM 1559 C C . GLY A 1 207 ? -8.593 8.694 -6.970 1.00 91.38 207 GLY A C 1
ATOM 1560 O O . GLY A 1 207 ? -7.971 9.155 -6.006 1.00 91.38 207 GLY A O 1
ATOM 1561 N N . GLY A 1 208 ? -7.948 8.112 -7.986 1.00 96.00 208 GLY A N 1
ATOM 1562 C CA . GLY A 1 208 ? -6.504 8.179 -8.215 1.00 96.00 208 GLY A CA 1
ATOM 1563 C C . GLY A 1 208 ? -5.653 7.447 -7.172 1.00 96.00 208 GLY A C 1
ATOM 1564 O O . GLY A 1 208 ? -6.054 6.421 -6.626 1.00 96.00 208 GLY A O 1
ATOM 1565 N N . LEU A 1 209 ? -4.448 7.972 -6.900 1.00 97.75 209 LEU A N 1
ATOM 1566 C CA . LEU A 1 209 ? -3.384 7.274 -6.158 1.00 97.75 209 LEU A CA 1
ATOM 1567 C C . LEU A 1 209 ? -3.849 6.647 -4.836 1.00 97.75 209 LEU A C 1
ATOM 1569 O O . LEU A 1 209 ? -3.488 5.512 -4.555 1.00 97.75 209 LEU A O 1
ATOM 1573 N N . SER A 1 210 ? -4.632 7.365 -4.024 1.00 97.06 210 SER A N 1
ATOM 1574 C CA . SER A 1 210 ? -5.025 6.863 -2.698 1.00 97.06 210 SER A CA 1
ATOM 1575 C C . SER A 1 210 ? -6.054 5.734 -2.770 1.00 97.06 210 SER A C 1
ATOM 1577 O O . SER A 1 210 ? -5.924 4.769 -2.025 1.00 97.06 210 SER A O 1
ATOM 1579 N N . ILE A 1 211 ? -7.041 5.830 -3.668 1.00 97.88 211 ILE A N 1
ATOM 1580 C CA . ILE A 1 211 ? -8.047 4.775 -3.866 1.00 97.88 211 ILE A CA 1
ATOM 1581 C C . ILE A 1 211 ? -7.409 3.565 -4.548 1.00 97.88 211 ILE A C 1
ATOM 1583 O O . ILE A 1 211 ? -7.594 2.434 -4.106 1.00 97.88 211 ILE A O 1
ATOM 1587 N N . THR A 1 212 ? -6.559 3.813 -5.547 1.00 98.69 212 THR A N 1
ATOM 1588 C CA . THR A 1 212 ? -5.835 2.755 -6.260 1.00 98.69 212 THR A CA 1
ATOM 1589 C C . THR A 1 212 ? -4.895 1.994 -5.327 1.00 98.69 212 THR A C 1
ATOM 1591 O O . THR A 1 212 ? -4.895 0.766 -5.334 1.00 98.69 212 THR A O 1
ATOM 1594 N N . ALA A 1 213 ? -4.150 2.692 -4.464 1.00 98.69 213 ALA A N 1
ATOM 1595 C CA . ALA A 1 213 ? -3.314 2.052 -3.451 1.00 98.69 213 ALA A CA 1
ATOM 1596 C C . ALA A 1 213 ? -4.145 1.227 -2.453 1.00 98.69 213 ALA A C 1
ATOM 1598 O O . ALA A 1 213 ? -3.800 0.077 -2.191 1.00 98.69 213 ALA A O 1
ATOM 1599 N N . LEU A 1 214 ? -5.257 1.782 -1.947 1.00 98.62 214 LEU A N 1
ATOM 1600 C CA . LEU A 1 214 ? -6.141 1.110 -0.988 1.00 98.62 214 LEU A CA 1
ATOM 1601 C C . LEU A 1 214 ? -6.715 -0.198 -1.552 1.00 98.62 214 LEU A C 1
ATOM 1603 O O . LEU A 1 214 ? -6.652 -1.222 -0.872 1.00 98.62 214 LEU A O 1
ATOM 1607 N N . LEU A 1 215 ? -7.247 -0.166 -2.778 1.00 98.50 215 LEU A N 1
ATOM 1608 C CA . LEU A 1 215 ? -7.802 -1.336 -3.462 1.00 98.50 215 LEU A CA 1
ATOM 1609 C C . LEU A 1 215 ? -6.736 -2.395 -3.729 1.00 98.50 215 LEU A C 1
ATOM 1611 O O . LEU A 1 215 ? -6.910 -3.543 -3.324 1.00 98.50 215 LEU A O 1
ATOM 1615 N N . VAL A 1 216 ? -5.619 -2.012 -4.354 1.00 98.69 216 VAL A N 1
ATOM 1616 C CA . VAL A 1 216 ? -4.555 -2.959 -4.710 1.00 98.69 216 VAL A CA 1
ATOM 1617 C C . VAL A 1 216 ? -3.944 -3.573 -3.449 1.00 98.69 216 VAL A C 1
ATOM 1619 O O . VAL A 1 216 ? -3.920 -4.797 -3.330 1.00 98.69 216 VAL A O 1
ATOM 1622 N N . SER A 1 217 ? -3.513 -2.784 -2.456 1.00 98.56 217 SER A N 1
ATOM 1623 C CA . SER A 1 217 ? -2.913 -3.379 -1.254 1.00 98.56 217 SER A CA 1
ATOM 1624 C C . SER A 1 217 ? -3.926 -4.158 -0.409 1.00 98.56 217 SER A C 1
ATOM 1626 O O . SER A 1 217 ? -3.555 -5.157 0.207 1.00 98.56 217 SER A O 1
ATOM 1628 N N . GLY A 1 218 ? -5.210 -3.786 -0.443 1.00 98.56 218 GLY A N 1
ATOM 1629 C CA . GLY A 1 218 ? -6.301 -4.544 0.175 1.00 98.56 218 GLY A CA 1
ATOM 1630 C C . GLY A 1 218 ? -6.505 -5.913 -0.474 1.00 98.56 218 GLY A C 1
ATOM 1631 O O . GLY A 1 218 ? -6.523 -6.923 0.229 1.00 98.56 218 GLY A O 1
ATOM 1632 N N . ALA A 1 219 ? -6.577 -5.959 -1.806 1.00 98.62 219 ALA A N 1
ATOM 1633 C CA . ALA A 1 219 ? -6.725 -7.189 -2.581 1.00 98.62 219 ALA A CA 1
ATOM 1634 C C . ALA A 1 219 ? -5.572 -8.174 -2.329 1.00 98.62 219 ALA A C 1
ATOM 1636 O O . ALA A 1 219 ? -5.815 -9.340 -2.019 1.00 98.62 219 ALA A O 1
ATOM 1637 N N . TYR A 1 220 ? -4.317 -7.710 -2.378 1.00 98.62 220 TYR A N 1
ATOM 1638 C CA . TYR A 1 220 ? -3.148 -8.565 -2.122 1.00 98.62 220 TYR A CA 1
ATOM 1639 C C . TYR A 1 220 ? -3.060 -9.045 -0.663 1.00 98.62 220 TYR A C 1
ATOM 1641 O O . TYR A 1 220 ? -2.660 -10.186 -0.422 1.00 98.62 220 TYR A O 1
ATOM 1649 N N . LYS A 1 221 ? -3.467 -8.223 0.316 1.00 98.44 221 LYS A N 1
ATOM 1650 C CA . LYS A 1 221 ? -3.550 -8.639 1.728 1.00 98.44 221 LYS A CA 1
ATOM 1651 C C . LYS A 1 221 ? -4.625 -9.694 1.948 1.00 98.44 221 LYS A C 1
ATOM 1653 O O . LYS A 1 221 ? -4.350 -10.698 2.596 1.00 98.44 221 LYS A O 1
ATOM 1658 N N . LEU A 1 222 ? -5.821 -9.497 1.392 1.00 98.50 222 LEU A N 1
ATOM 1659 C CA . LEU A 1 222 ? -6.902 -10.477 1.480 1.00 98.50 222 LEU A CA 1
ATOM 1660 C C . LEU A 1 222 ? -6.499 -11.797 0.809 1.00 98.50 222 LEU A C 1
ATOM 1662 O O . LEU A 1 222 ? -6.687 -12.860 1.396 1.00 98.50 222 LEU A O 1
ATOM 1666 N N . ALA A 1 223 ? -5.870 -11.724 -0.363 1.00 98.00 223 ALA A N 1
ATOM 1667 C CA . ALA A 1 223 ? -5.337 -12.876 -1.080 1.00 98.00 223 ALA A CA 1
ATOM 1668 C C . ALA A 1 223 ? -4.299 -13.672 -0.271 1.00 98.00 223 ALA A C 1
ATOM 1670 O O . ALA A 1 223 ? -4.415 -14.897 -0.184 1.00 98.00 223 ALA A O 1
ATOM 1671 N N . ASP A 1 224 ? -3.324 -13.019 0.387 1.00 97.44 224 ASP A N 1
ATOM 1672 C CA . ASP A 1 224 ? -2.418 -13.749 1.288 1.00 97.44 224 ASP A CA 1
ATOM 1673 C C . ASP A 1 224 ? -3.169 -14.298 2.502 1.00 97.44 224 ASP A C 1
ATOM 1675 O O . ASP A 1 224 ? -2.893 -15.422 2.906 1.00 97.44 224 ASP A O 1
ATOM 1679 N N . THR A 1 225 ? -4.141 -13.586 3.072 1.00 97.31 225 THR A N 1
ATOM 1680 C CA . THR A 1 225 ? -4.935 -14.109 4.195 1.00 97.31 225 THR A CA 1
ATOM 1681 C C . THR A 1 225 ? -5.664 -15.406 3.824 1.00 97.31 225 THR A C 1
ATOM 1683 O O . THR A 1 225 ? -5.546 -16.386 4.561 1.00 97.31 225 THR A O 1
ATOM 1686 N N . VAL A 1 226 ? -6.352 -15.458 2.676 1.00 96.94 226 VAL A N 1
ATOM 1687 C CA . VAL A 1 226 ? -7.133 -16.639 2.244 1.00 96.94 226 VAL A CA 1
ATOM 1688 C C . VAL A 1 226 ? -6.336 -17.657 1.413 1.00 96.94 226 VAL A C 1
ATOM 1690 O O . VAL A 1 226 ? -6.884 -18.679 1.010 1.00 96.94 226 VAL A O 1
ATOM 1693 N N . LYS A 1 227 ? -5.042 -17.406 1.168 1.00 96.25 227 LYS A N 1
ATOM 1694 C CA . LYS A 1 227 ? -4.115 -18.284 0.421 1.00 96.25 227 LYS A CA 1
ATOM 1695 C C . LYS A 1 227 ? -4.547 -18.595 -1.026 1.00 96.25 227 LYS A C 1
ATOM 1697 O O . LYS A 1 227 ? -4.198 -19.646 -1.558 1.00 96.25 227 LYS A O 1
ATOM 1702 N N . LYS A 1 228 ? -5.251 -17.665 -1.682 1.00 95.31 228 LYS A N 1
ATOM 1703 C CA . LYS A 1 228 ? -5.698 -17.750 -3.089 1.00 95.31 228 LYS A CA 1
ATOM 1704 C C . LYS A 1 228 ? -5.120 -16.559 -3.872 1.00 95.31 228 LYS A C 1
ATOM 1706 O O . LYS A 1 228 ? -5.250 -15.443 -3.373 1.00 95.31 228 LYS A O 1
ATOM 1711 N N . PRO A 1 229 ? -4.501 -16.745 -5.058 1.00 95.94 229 PRO A N 1
ATOM 1712 C CA . PRO A 1 229 ? -4.019 -15.628 -5.876 1.00 95.94 229 PRO A CA 1
ATOM 1713 C C . PRO A 1 229 ? -5.163 -14.670 -6.221 1.00 95.94 229 PRO A C 1
ATOM 1715 O O . PRO A 1 229 ? -6.223 -15.165 -6.607 1.00 95.94 229 PRO A O 1
ATOM 1718 N N . PRO A 1 230 ? -4.989 -13.338 -6.088 1.00 96.69 230 PRO A N 1
ATOM 1719 C CA . PRO A 1 230 ? -6.060 -12.386 -6.374 1.00 96.69 230 PRO A CA 1
ATOM 1720 C C . PRO A 1 230 ? -6.472 -12.483 -7.854 1.00 96.69 230 PRO A C 1
ATOM 1722 O O . PRO A 1 230 ? -5.609 -12.782 -8.683 1.00 96.69 230 PRO A O 1
ATOM 1725 N N . PRO A 1 231 ? -7.738 -12.191 -8.212 1.00 96.25 231 PRO A N 1
ATOM 1726 C CA . PRO A 1 231 ? -8.196 -12.092 -9.602 1.00 96.25 231 PRO A CA 1
ATOM 1727 C C . PRO A 1 231 ? -7.651 -10.809 -10.263 1.00 96.25 231 PRO A C 1
ATOM 1729 O O . PRO A 1 231 ? -8.366 -9.857 -10.554 1.00 96.25 231 PRO A O 1
ATOM 1732 N N . ILE A 1 232 ? -6.330 -10.779 -10.425 1.00 96.62 232 ILE A N 1
ATOM 1733 C CA . ILE A 1 232 ? -5.507 -9.749 -11.057 1.00 96.62 232 ILE A CA 1
ATOM 1734 C C . ILE A 1 232 ? -4.477 -10.526 -11.876 1.00 96.62 232 ILE A C 1
ATOM 1736 O O . ILE A 1 232 ? -3.779 -11.368 -11.319 1.00 96.62 232 ILE A O 1
ATOM 1740 N N . THR A 1 233 ? -4.358 -10.280 -13.175 1.00 95.75 233 THR A N 1
ATOM 1741 C CA . THR A 1 233 ? -3.337 -10.934 -14.010 1.00 95.75 233 THR A CA 1
ATOM 1742 C C . THR A 1 233 ? -1.950 -10.317 -13.794 1.00 95.75 233 THR A C 1
ATOM 1744 O O . THR A 1 233 ? -1.821 -9.199 -13.292 1.00 95.75 233 THR A O 1
ATOM 1747 N N . GLY A 1 234 ? -0.887 -11.012 -14.221 1.00 93.94 234 GLY A N 1
ATOM 1748 C CA . GLY A 1 234 ? 0.479 -10.469 -14.175 1.00 93.94 234 GLY A CA 1
ATOM 1749 C C . GLY A 1 234 ? 0.631 -9.138 -14.928 1.00 93.94 234 GLY A C 1
ATOM 1750 O O . GLY A 1 234 ? 1.222 -8.200 -14.397 1.00 93.94 234 GLY A O 1
ATOM 1751 N N . ASP A 1 235 ? 0.003 -9.023 -16.105 1.00 93.44 235 ASP A N 1
ATOM 1752 C CA . ASP A 1 235 ? -0.047 -7.782 -16.892 1.00 93.44 235 ASP A CA 1
ATOM 1753 C C . ASP A 1 235 ? -0.755 -6.650 -16.129 1.00 93.44 235 ASP A C 1
ATOM 1755 O O . ASP A 1 235 ? -0.221 -5.547 -16.007 1.00 93.44 235 ASP A O 1
ATOM 1759 N N . GLN A 1 236 ? -1.915 -6.932 -15.522 1.00 96.44 236 GLN A N 1
ATOM 1760 C CA . GLN A 1 236 ? -2.625 -5.950 -14.700 1.00 96.44 236 GLN A CA 1
ATOM 1761 C C . GLN A 1 236 ? -1.783 -5.513 -13.490 1.00 96.44 236 GLN A C 1
ATOM 1763 O O . GLN A 1 236 ? -1.702 -4.320 -13.192 1.00 96.44 236 GLN A O 1
ATOM 1768 N N . ALA A 1 237 ? -1.101 -6.444 -12.814 1.00 97.25 237 ALA A N 1
ATOM 1769 C CA . ALA A 1 237 ? -0.210 -6.137 -11.694 1.00 97.25 237 ALA A CA 1
ATOM 1770 C C . ALA A 1 237 ? 0.942 -5.200 -12.105 1.00 97.25 237 ALA A C 1
ATOM 1772 O O . ALA A 1 237 ? 1.289 -4.281 -11.359 1.00 97.25 237 ALA A O 1
ATOM 1773 N N . VAL A 1 238 ? 1.496 -5.378 -13.306 1.00 96.12 238 VAL A N 1
ATOM 1774 C CA . VAL A 1 238 ? 2.541 -4.510 -13.872 1.00 96.12 238 VAL A CA 1
ATOM 1775 C C . VAL A 1 238 ? 1.997 -3.167 -14.343 1.00 96.12 238 VAL A C 1
ATOM 1777 O O . VAL A 1 238 ? 2.637 -2.147 -14.089 1.00 96.12 238 VAL A O 1
ATOM 1780 N N . LYS A 1 239 ? 0.794 -3.107 -14.920 1.00 97.31 239 LYS A N 1
ATOM 1781 C CA . LYS A 1 239 ? 0.115 -1.838 -15.230 1.00 97.31 239 LYS A CA 1
ATOM 1782 C C . LYS A 1 239 ? -0.189 -1.027 -13.961 1.00 97.31 239 LYS A C 1
ATOM 1784 O O . LYS A 1 239 ? 0.058 0.181 -13.943 1.00 97.31 239 LYS A O 1
ATOM 1789 N N . PHE A 1 240 ? -0.615 -1.664 -12.866 1.00 98.12 240 PHE A N 1
ATOM 1790 C CA . PHE A 1 240 ? -0.726 -1.006 -11.555 1.00 98.12 240 PHE A CA 1
ATOM 1791 C C . PHE A 1 240 ? 0.645 -0.557 -11.017 1.00 98.12 240 PHE A C 1
ATOM 1793 O O . PHE A 1 240 ? 0.788 0.581 -10.569 1.00 98.12 240 PHE A O 1
ATOM 1800 N N . ALA A 1 241 ? 1.686 -1.393 -11.095 1.00 98.00 241 ALA A N 1
ATOM 1801 C CA . ALA A 1 241 ? 3.035 -1.020 -10.659 1.00 98.00 241 ALA A CA 1
ATOM 1802 C C . ALA A 1 241 ? 3.588 0.189 -11.441 1.00 98.00 241 ALA A C 1
ATOM 1804 O O . ALA A 1 241 ? 4.080 1.147 -10.840 1.00 98.00 241 ALA A O 1
ATOM 1805 N N . ASN A 1 242 ? 3.438 0.194 -12.769 1.00 96.81 242 ASN A N 1
ATOM 1806 C CA . ASN A 1 242 ? 3.784 1.314 -13.645 1.00 96.81 242 ASN A CA 1
ATOM 1807 C C . ASN A 1 242 ? 3.012 2.588 -13.268 1.00 96.81 242 ASN A C 1
ATOM 1809 O O . ASN A 1 242 ? 3.612 3.667 -13.218 1.00 96.81 242 ASN A O 1
ATOM 1813 N N . TYR A 1 243 ? 1.714 2.474 -12.954 1.00 97.81 243 TYR A N 1
ATOM 1814 C CA . TYR A 1 243 ? 0.919 3.601 -12.469 1.00 97.81 243 TYR A CA 1
ATOM 1815 C C . TYR A 1 243 ? 1.528 4.187 -11.195 1.00 97.81 243 TYR A C 1
ATOM 1817 O O . TYR A 1 243 ? 1.858 5.372 -11.166 1.00 97.81 243 TYR A O 1
ATOM 1825 N N . PHE A 1 244 ? 1.756 3.371 -10.164 1.00 98.25 244 PHE A N 1
ATOM 1826 C CA . PHE A 1 244 ? 2.329 3.838 -8.900 1.00 98.25 244 PHE A CA 1
ATOM 1827 C C . PHE A 1 244 ? 3.708 4.483 -9.095 1.00 98.25 244 PHE A C 1
ATOM 1829 O O . PHE A 1 244 ? 3.950 5.590 -8.611 1.00 98.25 244 PHE A O 1
ATOM 1836 N N . LEU A 1 245 ? 4.581 3.872 -9.895 1.00 97.06 245 LEU A N 1
ATOM 1837 C CA . LEU A 1 245 ? 5.908 4.407 -10.216 1.00 97.06 245 LEU A CA 1
ATOM 1838 C C . LEU A 1 245 ? 5.876 5.722 -11.013 1.00 97.06 245 LEU A C 1
ATOM 1840 O O . LEU A 1 245 ? 6.822 6.510 -10.913 1.00 97.06 245 LEU A O 1
ATOM 1844 N N . SER A 1 246 ? 4.806 6.007 -11.763 1.00 96.19 246 SER A N 1
ATOM 1845 C CA . SER A 1 246 ? 4.581 7.331 -12.371 1.00 96.19 246 SER A CA 1
ATOM 1846 C C . SER A 1 246 ? 4.281 8.414 -11.321 1.00 96.19 246 SER A C 1
ATOM 1848 O O . SER A 1 246 ? 4.602 9.585 -11.516 1.00 96.19 246 SER A O 1
ATOM 1850 N N . ARG A 1 247 ? 3.725 8.031 -10.160 1.00 97.00 247 ARG A N 1
ATOM 1851 C CA . ARG A 1 247 ? 3.307 8.938 -9.075 1.00 97.00 247 ARG A CA 1
ATOM 1852 C C . ARG A 1 247 ? 4.395 9.215 -8.032 1.00 97.00 247 ARG A C 1
ATOM 1854 O O . ARG A 1 247 ? 4.116 9.879 -7.037 1.00 97.00 247 ARG A O 1
ATOM 1861 N N . ARG A 1 248 ? 5.645 8.802 -8.277 1.00 95.06 248 ARG A N 1
ATOM 1862 C CA . ARG A 1 248 ? 6.807 9.013 -7.382 1.00 95.06 248 ARG A CA 1
ATOM 1863 C C . ARG A 1 248 ? 7.120 10.468 -7.010 1.00 95.06 248 ARG A C 1
ATOM 1865 O O . ARG A 1 248 ? 7.863 10.701 -6.060 1.00 95.06 248 ARG A O 1
ATOM 1872 N N . SER A 1 249 ? 6.537 11.441 -7.707 1.00 95.38 249 SER A N 1
ATOM 1873 C CA . SER A 1 249 ? 6.631 12.880 -7.402 1.00 95.38 249 SER A CA 1
ATOM 1874 C C . SER A 1 249 ? 5.435 13.429 -6.605 1.00 95.38 249 SER A C 1
ATOM 1876 O O . SER A 1 249 ? 5.164 14.627 -6.662 1.00 95.38 249 SER A O 1
ATOM 1878 N N . VAL A 1 250 ? 4.687 12.582 -5.891 1.00 97.12 250 VAL A N 1
ATOM 1879 C CA . VAL A 1 250 ? 3.576 12.997 -5.015 1.00 97.12 250 VAL A CA 1
ATOM 1880 C C . VAL A 1 250 ? 4.035 13.941 -3.892 1.00 97.12 250 VAL A C 1
ATOM 1882 O O . VAL A 1 250 ? 5.129 13.786 -3.368 1.00 97.12 250 VAL A O 1
ATOM 1885 N N . GLN A 1 251 ? 3.192 14.921 -3.541 1.00 96.69 251 GLN A N 1
ATOM 1886 C CA . GLN A 1 251 ? 3.536 16.077 -2.690 1.00 96.69 251 GLN A CA 1
ATOM 1887 C C . GLN A 1 251 ? 2.760 16.143 -1.358 1.00 96.69 251 GLN A C 1
ATOM 1889 O O . GLN A 1 251 ? 2.744 17.177 -0.701 1.00 96.69 251 GLN A O 1
ATOM 1894 N N . THR A 1 252 ? 2.073 15.070 -0.952 1.00 97.75 252 THR A N 1
ATOM 1895 C CA . THR A 1 252 ? 1.330 15.018 0.322 1.00 97.75 252 THR A CA 1
ATOM 1896 C C . THR A 1 252 ? 1.766 13.817 1.149 1.00 97.75 252 THR A C 1
ATOM 1898 O O . THR A 1 252 ? 2.010 12.750 0.587 1.00 97.75 252 THR A O 1
ATOM 1901 N N . ALA A 1 253 ? 1.809 13.948 2.480 1.00 98.00 253 ALA A N 1
ATOM 1902 C CA . ALA A 1 253 ? 2.211 12.857 3.375 1.00 98.00 253 ALA A CA 1
ATOM 1903 C C . ALA A 1 253 ? 1.356 11.589 3.171 1.00 98.00 253 ALA A C 1
ATOM 1905 O O . ALA A 1 253 ? 1.899 10.497 3.007 1.00 98.00 253 ALA A O 1
ATOM 1906 N N . LYS A 1 254 ? 0.025 11.744 3.056 1.00 98.06 254 LYS A N 1
ATOM 1907 C CA . LYS A 1 254 ? -0.911 10.657 2.706 1.00 98.06 254 LYS A CA 1
ATOM 1908 C C . LYS A 1 254 ? -0.544 9.973 1.390 1.00 98.06 254 LYS A C 1
ATOM 1910 O O . LYS A 1 254 ? -0.534 8.749 1.311 1.00 98.06 254 LYS A O 1
ATOM 1915 N N . GLY A 1 255 ? -0.243 10.757 0.356 1.00 98.25 255 GLY A N 1
ATOM 1916 C CA . GLY A 1 255 ? 0.122 10.240 -0.957 1.00 98.25 255 GLY A CA 1
ATOM 1917 C C . GLY A 1 255 ? 1.480 9.536 -0.967 1.00 98.25 255 GLY A C 1
ATOM 1918 O O . GLY A 1 255 ? 1.600 8.471 -1.567 1.00 98.25 255 GLY A O 1
ATOM 1919 N N . ALA A 1 256 ? 2.475 10.086 -0.267 1.00 98.62 256 ALA A N 1
ATOM 1920 C CA . ALA A 1 256 ? 3.799 9.488 -0.117 1.00 98.62 256 ALA A CA 1
ATOM 1921 C C . ALA A 1 256 ? 3.732 8.153 0.639 1.00 98.62 256 ALA A C 1
ATOM 1923 O O . ALA A 1 256 ? 4.273 7.158 0.158 1.00 98.62 256 ALA A O 1
ATOM 1924 N N . TYR A 1 257 ? 3.001 8.095 1.758 1.00 98.62 257 TYR A N 1
ATOM 1925 C CA . TYR A 1 257 ? 2.744 6.843 2.472 1.00 98.62 257 TYR A CA 1
ATOM 1926 C C . TYR A 1 257 ? 2.013 5.819 1.594 1.00 98.62 257 TYR A C 1
ATOM 1928 O O . TYR A 1 257 ? 2.501 4.703 1.448 1.00 98.62 257 TYR A O 1
ATOM 1936 N N . ASN A 1 258 ? 0.887 6.192 0.973 1.00 98.62 258 ASN A N 1
ATOM 1937 C CA . ASN A 1 258 ? 0.095 5.271 0.148 1.00 98.62 258 ASN A CA 1
ATOM 1938 C C . ASN A 1 258 ? 0.911 4.698 -1.021 1.00 98.62 258 ASN A C 1
ATOM 1940 O O . ASN A 1 258 ? 0.783 3.517 -1.334 1.00 98.62 258 ASN A O 1
ATOM 1944 N N . LEU A 1 259 ? 1.780 5.509 -1.635 1.00 98.69 259 LEU A N 1
ATOM 1945 C CA . LEU A 1 259 ? 2.704 5.045 -2.666 1.00 98.69 259 LEU A CA 1
ATOM 1946 C C . LEU A 1 259 ? 3.724 4.037 -2.114 1.00 98.69 259 LEU A C 1
ATOM 1948 O O . LEU A 1 259 ? 3.901 2.969 -2.697 1.00 98.69 259 LEU A O 1
ATOM 1952 N N . LEU A 1 260 ? 4.397 4.365 -1.008 1.00 98.69 260 LEU A N 1
ATOM 1953 C CA . LEU A 1 260 ? 5.386 3.479 -0.386 1.00 98.69 260 LEU A CA 1
ATOM 1954 C C . LEU A 1 260 ? 4.754 2.148 0.044 1.00 98.69 260 LEU A C 1
ATOM 1956 O O . LEU A 1 260 ? 5.346 1.091 -0.155 1.00 98.69 260 LEU A O 1
ATOM 1960 N N . GLU A 1 261 ? 3.543 2.193 0.595 1.00 98.50 261 GLU A N 1
ATOM 1961 C CA . GLU A 1 261 ? 2.810 1.037 1.113 1.00 98.50 261 GLU A CA 1
ATOM 1962 C C . GLU A 1 261 ? 2.413 0.057 0.003 1.00 98.50 261 GLU A C 1
ATOM 1964 O O . GLU A 1 261 ? 2.661 -1.149 0.123 1.00 98.50 261 GLU A O 1
ATOM 1969 N N . VAL A 1 262 ? 1.869 0.559 -1.109 1.00 98.56 262 VAL A N 1
ATOM 1970 C CA . VAL A 1 262 ? 1.452 -0.300 -2.223 1.00 98.56 262 VAL A CA 1
ATOM 1971 C C . VAL A 1 262 ? 2.636 -0.795 -3.053 1.00 98.56 262 VAL A C 1
ATOM 1973 O O . VAL A 1 262 ? 2.643 -1.962 -3.440 1.00 98.56 262 VAL A O 1
ATOM 1976 N N . VAL A 1 263 ? 3.684 0.016 -3.256 1.00 98.25 263 VAL A N 1
ATOM 1977 C CA . VAL A 1 263 ? 4.925 -0.444 -3.910 1.00 98.25 263 VAL A CA 1
ATOM 1978 C C . VAL A 1 263 ? 5.597 -1.523 -3.061 1.00 98.25 263 VAL A C 1
ATOM 1980 O O . VAL A 1 263 ? 5.983 -2.561 -3.596 1.00 98.25 263 VAL A O 1
ATOM 1983 N N . ASN A 1 264 ? 5.660 -1.351 -1.736 1.00 97.94 264 ASN A N 1
ATOM 1984 C CA . ASN A 1 264 ? 6.144 -2.390 -0.827 1.00 97.94 264 ASN A CA 1
ATOM 1985 C C . ASN A 1 264 ? 5.273 -3.660 -0.886 1.00 97.94 264 ASN A C 1
ATOM 1987 O O . ASN A 1 264 ? 5.811 -4.764 -0.863 1.00 97.94 264 ASN A O 1
ATOM 1991 N N . THR A 1 265 ? 3.949 -3.527 -1.009 1.00 98.19 265 THR A N 1
ATOM 1992 C CA . THR A 1 265 ? 3.032 -4.674 -1.150 1.00 98.19 265 THR A CA 1
ATOM 1993 C C . THR A 1 265 ? 3.252 -5.428 -2.466 1.00 98.19 265 THR A C 1
ATOM 1995 O O . THR A 1 265 ? 3.394 -6.650 -2.458 1.00 98.19 265 THR A O 1
ATOM 1998 N N . LEU A 1 266 ? 3.357 -4.724 -3.596 1.00 97.00 266 LEU A N 1
ATOM 1999 C CA . LEU A 1 266 ? 3.648 -5.333 -4.901 1.00 97.00 266 LEU A CA 1
ATOM 2000 C C . LEU A 1 266 ? 5.062 -5.940 -4.970 1.00 97.00 266 LEU A C 1
ATOM 2002 O O . LEU A 1 266 ? 5.272 -6.893 -5.708 1.00 97.00 266 LEU A O 1
ATOM 2006 N N . THR A 1 267 ? 5.998 -5.450 -4.153 1.00 95.62 267 THR A N 1
ATOM 2007 C CA . THR A 1 267 ? 7.370 -5.981 -4.043 1.00 95.62 267 THR A CA 1
ATOM 2008 C C . THR A 1 267 ? 7.476 -7.242 -3.174 1.00 95.62 267 THR A C 1
ATOM 2010 O O . THR A 1 267 ? 8.341 -8.074 -3.418 1.00 95.62 267 THR A O 1
ATOM 2013 N N . ASN A 1 268 ? 6.622 -7.404 -2.155 1.00 94.50 268 ASN A N 1
ATOM 2014 C CA . ASN A 1 268 ? 6.792 -8.425 -1.103 1.00 94.50 268 ASN A CA 1
ATOM 2015 C C . ASN A 1 268 ? 5.608 -9.409 -0.974 1.00 94.50 268 ASN A C 1
ATOM 2017 O O . ASN A 1 268 ? 5.436 -10.040 0.072 1.00 94.50 268 ASN A O 1
ATOM 2021 N N . ASN A 1 269 ? 4.750 -9.523 -1.992 1.00 94.19 269 ASN A N 1
ATOM 2022 C CA . ASN A 1 269 ? 3.646 -10.493 -1.993 1.00 94.19 269 ASN A CA 1
ATOM 2023 C C . ASN A 1 269 ? 4.080 -11.868 -2.549 1.00 94.19 269 ASN A C 1
ATOM 2025 O O . ASN A 1 269 ? 5.247 -12.095 -2.848 1.00 94.19 269 ASN A O 1
ATOM 2029 N N . LYS A 1 270 ? 3.139 -12.816 -2.645 1.00 93.12 270 LYS A N 1
ATOM 2030 C CA . LYS A 1 270 ? 3.407 -14.225 -3.001 1.00 93.12 270 LYS A CA 1
ATOM 2031 C C . LYS A 1 270 ? 2.806 -14.657 -4.343 1.00 93.12 270 LYS A C 1
ATOM 2033 O O . LYS A 1 270 ? 2.788 -15.849 -4.631 1.00 93.12 270 LYS A O 1
ATOM 2038 N N . PHE A 1 271 ? 2.263 -13.721 -5.120 1.00 94.19 271 PHE A N 1
ATOM 2039 C CA . PHE A 1 271 ? 1.457 -14.019 -6.306 1.00 94.19 271 PHE A CA 1
ATOM 2040 C C . PHE A 1 271 ? 2.049 -13.386 -7.561 1.00 94.19 271 PHE A C 1
ATOM 2042 O O . PHE A 1 271 ? 2.461 -14.093 -8.474 1.00 94.19 271 PHE A O 1
ATOM 2049 N N . HIS A 1 272 ? 2.143 -12.057 -7.581 1.00 93.81 272 HIS A N 1
ATOM 2050 C CA . HIS A 1 272 ? 2.659 -11.303 -8.716 1.00 93.81 272 HIS A CA 1
ATOM 2051 C C . HIS A 1 272 ? 3.750 -10.380 -8.199 1.00 93.81 272 HIS A C 1
ATOM 2053 O O . HIS A 1 272 ? 3.478 -9.481 -7.404 1.00 93.81 272 HIS A O 1
ATOM 2059 N N . LEU A 1 273 ? 4.980 -10.612 -8.647 1.00 91.69 273 LEU A N 1
ATOM 2060 C CA . LEU A 1 273 ? 6.155 -9.827 -8.284 1.00 91.69 273 LEU A CA 1
ATOM 2061 C C . LEU A 1 273 ? 6.664 -9.086 -9.529 1.00 91.69 273 LEU A C 1
ATOM 2063 O O . LEU A 1 273 ? 7.527 -9.613 -10.231 1.00 91.69 273 LEU A O 1
ATOM 2067 N N . PRO A 1 274 ? 6.107 -7.899 -9.849 1.00 92.69 274 PRO A N 1
ATOM 2068 C CA . PRO A 1 274 ? 6.610 -7.055 -10.925 1.00 92.69 274 PRO A CA 1
ATOM 2069 C C . PRO A 1 274 ? 8.107 -6.755 -10.765 1.00 92.69 274 PRO A C 1
ATOM 2071 O O . PRO A 1 274 ? 8.556 -6.298 -9.712 1.00 92.69 274 PRO A O 1
ATOM 2074 N N . VAL A 1 275 ? 8.867 -6.986 -11.832 1.00 90.94 275 VAL A N 1
ATOM 2075 C CA . VAL A 1 275 ? 10.319 -6.775 -11.897 1.00 90.94 275 VAL A CA 1
ATOM 2076 C C . VAL A 1 275 ? 10.614 -5.465 -12.615 1.00 90.94 275 VAL A C 1
ATOM 2078 O O . VAL A 1 275 ? 10.077 -5.218 -13.686 1.00 90.94 275 VAL A O 1
ATOM 2081 N N . ALA A 1 276 ? 11.515 -4.639 -12.103 1.00 90.62 276 ALA A N 1
ATOM 2082 C CA . ALA A 1 276 ? 12.004 -3.483 -12.841 1.00 90.62 276 ALA A CA 1
ATOM 2083 C C . ALA A 1 276 ? 13.186 -3.868 -13.740 1.00 90.62 276 ALA A C 1
ATOM 2085 O O . ALA A 1 276 ? 14.189 -4.401 -13.263 1.00 90.62 276 ALA A O 1
ATOM 2086 N N . ILE A 1 277 ? 13.099 -3.542 -15.033 1.00 88.38 277 ILE A N 1
ATOM 2087 C CA . ILE A 1 277 ? 14.236 -3.600 -15.962 1.00 88.38 277 ILE A CA 1
ATOM 2088 C C . ILE A 1 277 ? 14.519 -2.179 -16.443 1.00 88.38 277 ILE A C 1
ATOM 2090 O O . ILE A 1 277 ? 13.672 -1.528 -17.054 1.00 88.38 277 ILE A O 1
ATOM 2094 N N . THR A 1 278 ? 15.717 -1.678 -16.146 1.00 85.31 278 THR A N 1
ATOM 2095 C CA . THR A 1 278 ? 16.125 -0.302 -16.474 1.00 85.31 278 THR A CA 1
ATOM 2096 C C . THR A 1 278 ? 17.503 -0.273 -17.115 1.00 85.31 278 THR A C 1
ATOM 2098 O O . THR A 1 278 ? 18.354 -1.102 -16.805 1.00 85.31 278 THR A O 1
ATOM 2101 N N . LEU A 1 279 ? 17.749 0.693 -18.000 1.00 82.88 279 LEU A N 1
ATOM 2102 C CA . LEU A 1 279 ? 19.085 0.915 -18.550 1.00 82.88 279 LEU A CA 1
ATOM 2103 C C . LEU A 1 279 ? 20.029 1.434 -17.456 1.00 82.88 279 LEU A C 1
ATOM 2105 O O . LEU A 1 279 ? 19.717 2.396 -16.755 1.00 82.88 279 LEU A O 1
ATOM 2109 N N . ALA A 1 280 ? 21.189 0.793 -17.339 1.00 78.69 280 ALA A N 1
ATOM 2110 C CA . ALA A 1 280 ? 22.307 1.203 -16.490 1.00 78.69 280 ALA A CA 1
ATOM 2111 C C . ALA A 1 280 ? 23.438 1.881 -17.295 1.00 78.69 280 ALA A C 1
ATOM 2113 O O . ALA A 1 280 ? 24.338 2.475 -16.705 1.00 78.69 280 ALA A O 1
ATOM 2114 N N . SER A 1 281 ? 23.389 1.814 -18.631 1.00 73.31 281 SER A N 1
ATOM 2115 C CA . SER A 1 281 ? 24.251 2.548 -19.570 1.00 73.31 281 SER A CA 1
ATOM 2116 C C . SER A 1 281 ? 23.449 3.563 -20.397 1.00 73.31 281 SER A C 1
ATOM 2118 O O . SER A 1 281 ? 22.230 3.678 -20.264 1.00 73.31 281 SER A O 1
ATOM 2120 N N . GLN A 1 282 ? 24.120 4.270 -21.313 1.00 72.25 282 GLN A N 1
ATOM 2121 C CA . GLN A 1 282 ? 23.421 4.931 -22.417 1.00 72.25 282 GLN A CA 1
ATOM 2122 C C . GLN A 1 282 ? 22.691 3.885 -23.282 1.00 72.25 282 GLN A C 1
ATOM 2124 O O . GLN A 1 282 ? 23.141 2.744 -23.397 1.00 72.25 282 GLN A O 1
ATOM 2129 N N . ALA A 1 283 ? 21.557 4.277 -23.874 1.00 67.94 283 ALA A N 1
ATOM 2130 C CA . ALA A 1 283 ? 20.764 3.420 -24.763 1.00 67.94 283 ALA A CA 1
ATOM 2131 C C . ALA A 1 283 ? 21.403 3.244 -26.153 1.00 67.94 283 ALA A C 1
ATOM 2133 O O . ALA A 1 283 ? 21.187 2.236 -26.819 1.00 67.94 283 ALA A O 1
ATOM 2134 N N . ALA A 1 284 ? 22.155 4.253 -26.602 1.00 68.12 284 ALA A N 1
ATOM 2135 C CA . ALA A 1 284 ? 22.841 4.243 -27.882 1.00 68.12 284 ALA A CA 1
ATOM 2136 C C . ALA A 1 284 ? 24.227 3.608 -27.727 1.00 68.12 284 ALA A C 1
ATOM 2138 O O . ALA A 1 284 ? 25.037 4.081 -26.932 1.00 68.12 284 ALA A O 1
ATOM 2139 N N . VAL A 1 285 ? 24.498 2.572 -28.521 1.00 71.00 285 VAL A N 1
ATOM 2140 C CA . VAL A 1 285 ? 25.839 1.997 -28.665 1.00 71.00 285 VAL A CA 1
ATOM 2141 C C . VAL A 1 285 ? 26.600 2.669 -29.803 1.00 71.00 285 VAL A C 1
ATOM 2143 O O . VAL A 1 285 ? 26.027 3.029 -30.833 1.00 71.00 285 VAL A O 1
ATOM 2146 N N . SER A 1 286 ? 27.909 2.807 -29.634 1.00 72.38 286 SER A N 1
ATOM 2147 C CA . SER A 1 286 ? 28.838 3.284 -30.663 1.00 72.38 286 SER A CA 1
ATOM 2148 C C . SER A 1 286 ? 30.128 2.464 -30.623 1.00 72.38 286 SER A C 1
ATOM 2150 O O . SER A 1 286 ? 30.346 1.690 -29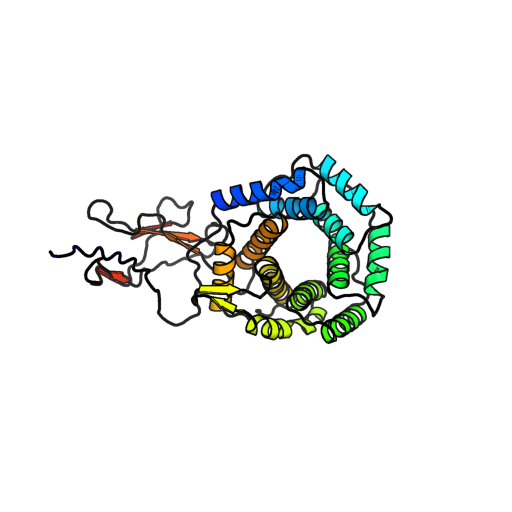.695 1.00 72.38 286 SER A O 1
ATOM 2152 N N . SER A 1 287 ? 31.032 2.655 -31.585 1.00 76.31 287 SER A N 1
ATOM 2153 C CA . SER A 1 287 ? 32.371 2.044 -31.526 1.00 76.31 287 SER A CA 1
ATOM 2154 C C . SER A 1 287 ? 33.172 2.463 -30.280 1.00 76.31 287 SER A C 1
ATOM 2156 O O . SER A 1 287 ? 34.079 1.747 -29.867 1.00 76.31 287 SER A O 1
ATOM 2158 N N . GLU A 1 288 ? 32.837 3.610 -29.681 1.00 74.75 288 GLU A N 1
ATOM 2159 C CA . GLU A 1 288 ? 33.463 4.154 -28.467 1.00 74.75 288 GLU A CA 1
ATOM 2160 C C . GLU A 1 288 ? 32.769 3.659 -27.185 1.00 74.75 288 GLU A C 1
ATOM 2162 O O . GLU A 1 288 ? 33.405 3.535 -26.140 1.00 74.75 288 GLU A O 1
ATOM 2167 N N . GLN A 1 289 ? 31.471 3.344 -27.263 1.00 74.94 289 GLN A N 1
ATOM 2168 C CA . GLN A 1 289 ? 30.665 2.766 -26.182 1.00 74.94 289 GLN A CA 1
ATOM 2169 C C . GLN A 1 289 ? 29.886 1.547 -26.715 1.00 74.94 289 GLN A C 1
ATOM 2171 O O . GLN A 1 289 ? 28.685 1.642 -26.966 1.00 74.94 289 GLN A O 1
ATOM 2176 N N . PRO A 1 290 ? 30.550 0.395 -26.930 1.00 78.75 290 PRO A N 1
ATOM 2177 C CA . PRO A 1 290 ? 29.955 -0.743 -27.639 1.00 78.75 290 PRO A CA 1
ATOM 2178 C C . PRO A 1 290 ? 29.066 -1.637 -26.762 1.00 78.75 290 PRO A C 1
ATOM 2180 O O . PRO A 1 290 ? 28.625 -2.680 -27.232 1.00 78.75 290 PRO A O 1
ATOM 2183 N N . ARG A 1 291 ? 28.844 -1.271 -25.492 1.00 79.25 291 ARG A N 1
ATOM 2184 C CA . ARG A 1 291 ? 28.183 -2.113 -24.485 1.00 79.25 291 ARG A CA 1
ATOM 2185 C C . ARG A 1 291 ? 26.838 -1.550 -24.057 1.00 79.25 291 ARG A C 1
ATOM 2187 O O . ARG A 1 291 ? 26.729 -0.346 -23.825 1.00 79.25 291 ARG A O 1
ATOM 2194 N N . VAL A 1 292 ? 25.865 -2.433 -23.845 1.00 82.56 292 VAL A N 1
ATOM 2195 C CA . VAL A 1 292 ? 24.601 -2.097 -23.171 1.00 82.56 292 VAL A CA 1
ATOM 2196 C C . VAL A 1 292 ? 24.580 -2.756 -21.803 1.00 82.56 292 VAL A C 1
ATOM 2198 O O . VAL A 1 292 ? 24.700 -3.975 -21.694 1.00 82.56 292 VAL A O 1
ATOM 2201 N N . SER A 1 293 ? 24.362 -1.954 -20.765 1.00 83.69 293 SER A N 1
ATOM 2202 C CA . SER A 1 293 ? 24.144 -2.436 -19.404 1.00 83.69 293 SER A CA 1
ATOM 2203 C C . SER A 1 293 ? 22.682 -2.247 -19.011 1.00 83.69 293 SER A C 1
ATOM 2205 O O . SER A 1 293 ? 22.146 -1.141 -19.122 1.00 83.69 293 SER A O 1
ATOM 2207 N N . VAL A 1 294 ? 22.048 -3.290 -18.481 1.00 86.31 294 VAL A N 1
ATOM 2208 C CA . VAL A 1 294 ? 20.720 -3.225 -17.848 1.00 86.31 294 VAL A CA 1
ATOM 2209 C C . VAL A 1 294 ? 20.823 -3.577 -16.369 1.00 86.31 294 VAL A C 1
ATOM 2211 O O . VAL A 1 294 ? 21.601 -4.445 -15.988 1.00 86.31 294 VAL A O 1
ATOM 2214 N N . ARG A 1 295 ? 20.025 -2.924 -15.528 1.00 86.56 295 ARG A N 1
ATOM 2215 C CA . ARG A 1 295 ? 19.756 -3.341 -14.150 1.00 86.56 295 ARG A CA 1
ATOM 2216 C C . ARG A 1 295 ? 18.434 -4.090 -14.108 1.00 86.56 295 ARG A C 1
ATOM 2218 O O . ARG A 1 295 ? 17.442 -3.593 -14.646 1.00 86.56 295 ARG A O 1
ATOM 2225 N N . VAL A 1 296 ? 18.426 -5.220 -13.407 1.00 88.56 296 VAL A N 1
ATOM 2226 C CA . VAL A 1 296 ? 17.216 -5.975 -13.063 1.00 88.56 296 VAL A CA 1
ATOM 2227 C C . VAL A 1 296 ? 17.023 -5.918 -11.549 1.00 88.56 296 VAL A C 1
ATOM 2229 O O . VAL A 1 296 ? 17.888 -6.363 -10.802 1.00 88.56 296 VAL A O 1
ATOM 2232 N N . SER A 1 297 ? 15.912 -5.354 -11.083 1.00 90.88 297 SER A N 1
ATOM 2233 C CA . SER A 1 297 ? 15.633 -5.170 -9.653 1.00 90.88 297 SER A CA 1
ATOM 2234 C C . SER A 1 297 ? 14.165 -5.415 -9.319 1.00 90.88 297 SER A C 1
ATOM 2236 O O . SER A 1 297 ? 13.327 -5.552 -10.207 1.00 90.88 297 SER A O 1
ATOM 2238 N N . ASP A 1 298 ? 13.822 -5.406 -8.037 1.00 93.12 298 ASP A N 1
ATOM 2239 C CA . ASP A 1 298 ? 12.439 -5.198 -7.610 1.00 93.12 298 ASP A CA 1
ATOM 2240 C C . ASP A 1 298 ? 11.987 -3.732 -7.829 1.00 93.12 298 ASP A C 1
ATOM 2242 O O . ASP A 1 298 ? 12.754 -2.872 -8.290 1.00 93.12 298 ASP A O 1
ATOM 2246 N N . LEU A 1 299 ? 10.736 -3.418 -7.469 1.00 95.50 299 LEU A N 1
ATOM 2247 C CA . LEU A 1 299 ? 10.184 -2.058 -7.568 1.00 95.50 299 LEU A CA 1
ATOM 2248 C C . LEU A 1 299 ? 10.781 -1.070 -6.548 1.00 95.50 299 LEU A C 1
ATOM 2250 O O . LEU A 1 299 ? 10.588 0.139 -6.689 1.00 95.50 299 LEU A O 1
ATOM 2254 N N . LEU A 1 300 ? 11.505 -1.550 -5.534 1.00 94.94 300 LEU A N 1
ATOM 2255 C CA . LEU A 1 300 ? 12.233 -0.752 -4.544 1.00 94.94 300 LEU A CA 1
ATOM 2256 C C . LEU A 1 300 ? 13.718 -0.566 -4.911 1.00 94.94 300 LEU A C 1
ATOM 2258 O O . LEU A 1 300 ? 14.436 0.116 -4.172 1.00 94.94 300 LEU A O 1
ATOM 2262 N N . GLY A 1 301 ? 14.176 -1.112 -6.040 1.00 91.69 301 GLY A N 1
ATOM 2263 C CA . GLY A 1 301 ? 15.553 -1.016 -6.524 1.00 91.69 301 GLY A CA 1
ATOM 2264 C C . GLY A 1 301 ? 16.537 -2.005 -5.894 1.00 91.69 301 GLY A C 1
ATOM 2265 O O . GLY A 1 301 ? 17.740 -1.771 -5.998 1.00 91.69 301 GLY A O 1
ATOM 2266 N N . GLN A 1 302 ? 16.066 -3.066 -5.233 1.00 90.44 302 GLN A N 1
ATOM 2267 C CA . GLN A 1 302 ? 16.916 -4.130 -4.684 1.00 90.44 302 GLN A CA 1
ATOM 2268 C C . GLN A 1 302 ? 17.163 -5.247 -5.711 1.00 90.44 302 GLN A C 1
ATOM 2270 O O . GLN A 1 302 ? 16.293 -5.507 -6.547 1.00 90.44 302 GLN A O 1
ATOM 2275 N N . PRO A 1 303 ? 18.312 -5.947 -5.651 1.00 87.56 303 PRO A N 1
ATOM 2276 C CA . PRO A 1 303 ? 18.531 -7.182 -6.400 1.00 87.56 303 PRO A CA 1
ATOM 2277 C C . PRO A 1 303 ? 17.421 -8.211 -6.148 1.00 87.56 303 PRO A C 1
ATOM 2279 O O . PRO A 1 303 ? 16.983 -8.404 -5.013 1.00 87.56 303 PRO A O 1
ATOM 2282 N N . LEU A 1 304 ? 16.988 -8.900 -7.204 1.00 85.44 304 LEU A N 1
ATOM 2283 C CA . LEU A 1 304 ? 16.017 -9.987 -7.085 1.00 85.44 304 LEU A CA 1
ATOM 2284 C C . LEU A 1 304 ? 16.639 -11.189 -6.363 1.00 85.44 304 LEU A C 1
ATOM 2286 O O . LEU A 1 304 ? 17.701 -11.664 -6.750 1.00 85.44 304 LEU A O 1
ATOM 2290 N N . SER A 1 305 ? 15.944 -11.740 -5.367 1.00 74.00 305 SER A N 1
ATOM 2291 C CA . SER A 1 305 ? 16.418 -12.883 -4.564 1.00 74.00 305 SER A CA 1
ATOM 2292 C C . SER A 1 305 ? 16.235 -14.255 -5.240 1.00 74.00 305 SER A C 1
ATOM 2294 O O . SER A 1 305 ? 16.123 -15.268 -4.552 1.00 74.00 305 SER A O 1
ATOM 2296 N N . VAL A 1 306 ? 16.129 -14.296 -6.572 1.00 69.94 306 VAL A N 1
ATOM 2297 C CA . VAL A 1 306 ? 15.804 -15.507 -7.340 1.00 69.94 306 VAL A CA 1
ATOM 2298 C C . VAL A 1 306 ? 17.009 -15.891 -8.189 1.00 69.94 306 VAL A C 1
ATOM 2300 O O . VAL A 1 306 ? 17.331 -15.195 -9.144 1.00 69.94 306 VAL A O 1
ATOM 2303 N N . GLU A 1 307 ? 17.667 -17.003 -7.870 1.00 67.94 307 GLU A N 1
ATOM 2304 C CA . GLU A 1 307 ? 18.804 -17.508 -8.646 1.00 67.94 307 GLU A CA 1
ATOM 2305 C C . GLU A 1 307 ? 18.499 -18.886 -9.260 1.00 67.94 307 GLU A C 1
ATOM 2307 O O . GLU A 1 307 ? 17.857 -19.713 -8.607 1.00 67.94 307 GLU A O 1
ATOM 2312 N N . PRO A 1 308 ? 18.972 -19.174 -10.491 1.00 68.12 308 PRO A N 1
ATOM 2313 C CA . PRO A 1 308 ? 19.719 -18.288 -11.387 1.00 68.12 308 PRO A CA 1
ATOM 2314 C C . PRO A 1 308 ? 18.808 -17.377 -12.234 1.00 68.12 308 PRO A C 1
ATOM 2316 O O . PRO A 1 308 ? 17.831 -17.828 -12.832 1.00 68.12 308 PRO A O 1
ATOM 2319 N N . LEU A 1 309 ? 19.183 -16.103 -12.374 1.00 77.38 309 LEU A N 1
ATOM 2320 C CA . LEU A 1 309 ? 18.565 -15.169 -13.321 1.00 77.38 309 LEU A CA 1
ATOM 2321 C C . LEU A 1 309 ? 19.203 -15.285 -14.710 1.00 77.38 309 LEU A C 1
ATOM 2323 O O . LEU A 1 309 ? 20.422 -15.340 -14.852 1.00 77.38 309 LEU A O 1
ATOM 2327 N N . THR A 1 310 ? 18.375 -15.290 -15.756 1.00 81.12 310 THR A N 1
ATOM 2328 C CA . THR A 1 310 ? 18.822 -15.205 -17.155 1.00 81.12 310 THR A CA 1
ATOM 2329 C C . THR A 1 310 ? 18.168 -14.003 -17.818 1.00 81.12 310 THR A C 1
ATOM 2331 O O . THR A 1 310 ? 16.947 -13.947 -17.927 1.00 81.12 310 THR A O 1
ATOM 2334 N N . VAL A 1 311 ? 18.982 -13.067 -18.306 1.00 83.62 311 VAL A N 1
ATOM 2335 C CA . VAL A 1 311 ? 18.524 -11.884 -19.045 1.00 83.62 311 VAL A CA 1
ATOM 2336 C C . VAL A 1 311 ? 18.925 -12.045 -20.510 1.00 83.62 311 VAL A C 1
ATOM 2338 O O . VAL A 1 311 ? 20.088 -12.313 -20.809 1.00 83.62 311 VAL A O 1
ATOM 2341 N N . THR A 1 312 ? 17.972 -11.902 -21.432 1.00 85.19 312 THR A N 1
ATOM 2342 C CA . THR A 1 312 ? 18.203 -12.058 -22.879 1.00 85.19 312 THR A CA 1
ATOM 2343 C C . THR A 1 312 ? 17.655 -10.849 -23.626 1.00 85.19 312 THR A C 1
ATOM 2345 O O . THR A 1 312 ? 16.507 -10.462 -23.427 1.00 85.19 312 THR A O 1
ATOM 2348 N N . ALA A 1 313 ? 18.468 -10.255 -24.497 1.00 83.62 313 ALA A N 1
ATOM 2349 C CA . ALA A 1 313 ? 18.014 -9.292 -25.488 1.00 83.62 313 ALA A CA 1
ATOM 2350 C C . ALA A 1 313 ? 17.459 -10.047 -26.704 1.00 83.62 313 ALA A C 1
ATOM 2352 O O . ALA A 1 313 ? 18.222 -10.658 -27.457 1.00 83.62 313 ALA A O 1
ATOM 2353 N N . GLU A 1 314 ? 16.140 -9.999 -26.908 1.00 86.19 314 GLU A N 1
ATOM 2354 C CA . GLU A 1 314 ? 15.480 -10.629 -28.063 1.00 86.19 314 GLU A CA 1
ATOM 2355 C C . GLU A 1 314 ? 15.946 -10.026 -29.394 1.00 86.19 314 GLU A C 1
ATOM 2357 O O . GLU A 1 314 ? 16.280 -10.759 -30.332 1.00 86.19 314 GLU A O 1
ATOM 2362 N N . SER A 1 315 ? 16.052 -8.696 -29.455 1.00 83.81 315 SER A N 1
ATOM 2363 C CA . SER A 1 315 ? 16.570 -7.959 -30.609 1.00 83.81 315 SER A CA 1
ATOM 2364 C C . SER A 1 315 ? 17.146 -6.598 -30.220 1.00 83.81 315 SER A C 1
ATOM 2366 O O . SER A 1 315 ? 16.600 -5.933 -29.342 1.00 83.81 315 SER A O 1
ATOM 2368 N N . ALA A 1 316 ? 18.162 -6.135 -30.947 1.00 81.75 316 ALA A N 1
ATOM 2369 C CA . ALA A 1 316 ? 18.491 -4.714 -31.060 1.00 81.75 316 ALA A CA 1
ATOM 2370 C C . ALA A 1 316 ? 18.609 -4.327 -32.539 1.00 81.75 316 ALA A C 1
ATOM 2372 O O . ALA A 1 316 ? 19.108 -5.109 -33.355 1.00 81.75 316 ALA A O 1
ATOM 2373 N N . THR A 1 317 ? 18.155 -3.123 -32.880 1.00 84.31 317 THR A N 1
ATOM 2374 C CA . THR A 1 317 ? 18.112 -2.599 -34.250 1.00 84.31 317 THR A CA 1
ATOM 2375 C C . THR A 1 317 ? 18.994 -1.364 -34.398 1.00 84.31 317 THR A C 1
ATOM 2377 O O . THR A 1 317 ? 19.201 -0.603 -33.450 1.00 84.31 317 THR A O 1
ATOM 2380 N N . ARG A 1 318 ? 19.542 -1.154 -35.596 1.00 83.56 318 ARG A N 1
ATOM 2381 C CA . ARG A 1 318 ? 20.280 0.066 -35.924 1.00 83.56 318 ARG A CA 1
ATOM 2382 C C . ARG A 1 318 ? 19.316 1.242 -36.078 1.00 83.56 318 ARG A C 1
ATOM 2384 O O . ARG A 1 318 ? 18.308 1.165 -36.779 1.00 83.56 318 ARG A O 1
ATOM 2391 N N . VAL A 1 319 ? 19.663 2.360 -35.442 1.00 79.50 319 VAL A N 1
ATOM 2392 C CA . VAL A 1 319 ? 18.928 3.622 -35.579 1.00 79.50 319 VAL A CA 1
ATOM 2393 C C . VAL A 1 319 ? 19.071 4.138 -37.013 1.00 79.50 319 VAL A C 1
ATOM 2395 O O . VAL A 1 319 ? 20.186 4.366 -37.479 1.00 79.50 319 VAL A O 1
ATOM 2398 N N . GLY A 1 320 ? 17.941 4.342 -37.694 1.00 83.44 320 GLY A N 1
ATOM 2399 C CA . GLY A 1 320 ? 17.861 4.938 -39.033 1.00 83.44 320 GLY A CA 1
ATOM 2400 C C . GLY A 1 320 ? 17.369 3.996 -40.136 1.00 83.44 320 GLY A C 1
ATOM 2401 O O . GLY A 1 320 ? 16.774 4.479 -41.094 1.00 83.44 320 GLY A O 1
ATOM 2402 N N . ASP A 1 321 ? 17.567 2.682 -40.000 1.00 87.94 321 ASP A N 1
ATOM 2403 C CA . ASP A 1 321 ? 17.111 1.681 -40.983 1.00 87.94 321 ASP A CA 1
ATOM 2404 C C . ASP A 1 321 ? 16.507 0.404 -40.371 1.00 87.94 321 ASP A C 1
ATOM 2406 O O . ASP A 1 321 ? 16.174 -0.524 -41.103 1.00 87.94 321 ASP A O 1
ATOM 2410 N N . GLU A 1 322 ? 16.357 0.358 -39.043 1.00 84.00 322 GLU A N 1
ATOM 2411 C CA . GLU A 1 322 ? 15.714 -0.724 -38.276 1.00 84.00 322 GLU A CA 1
ATOM 2412 C C . GLU A 1 322 ? 16.338 -2.121 -38.467 1.00 84.00 322 GLU A C 1
ATOM 2414 O O . GLU A 1 322 ? 15.809 -3.123 -37.985 1.00 84.00 322 GLU A O 1
ATOM 2419 N N . VAL A 1 323 ? 17.513 -2.207 -39.101 1.00 89.94 323 VAL A N 1
ATOM 2420 C CA . VAL A 1 323 ? 18.209 -3.476 -39.340 1.00 89.94 323 VAL A CA 1
ATOM 2421 C C . VAL A 1 323 ? 18.594 -4.107 -38.006 1.00 89.94 323 VAL A C 1
ATOM 2423 O O . VAL A 1 323 ? 19.295 -3.495 -37.199 1.00 89.94 323 VAL A O 1
ATOM 2426 N N . VAL A 1 324 ? 18.162 -5.350 -37.781 1.00 87.31 324 VAL A N 1
ATOM 2427 C CA . VAL A 1 324 ? 18.516 -6.133 -36.591 1.00 87.31 324 VAL A CA 1
ATOM 2428 C C . VAL A 1 324 ? 20.026 -6.393 -36.585 1.00 87.31 324 VAL A C 1
ATOM 2430 O O . VAL A 1 324 ? 20.547 -7.104 -37.441 1.00 87.31 324 VAL A O 1
ATOM 2433 N N . VAL A 1 325 ? 20.728 -5.814 -35.609 1.00 85.75 325 VAL A N 1
ATOM 2434 C CA . VAL A 1 325 ? 22.185 -5.953 -35.413 1.00 85.75 325 VAL A CA 1
ATOM 2435 C C . VAL A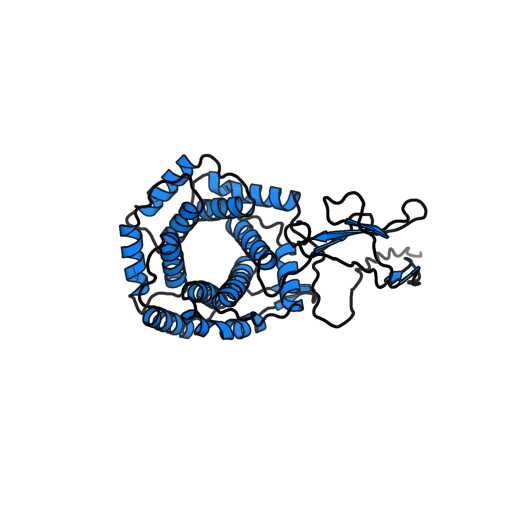 1 325 ? 22.545 -6.972 -34.332 1.00 85.75 325 VAL A C 1
ATOM 2437 O O . VAL A 1 325 ? 23.687 -7.414 -34.247 1.00 85.75 325 VAL A O 1
ATOM 2440 N N . LEU A 1 326 ? 21.569 -7.362 -33.513 1.00 83.12 326 LEU A N 1
ATOM 2441 C CA . LEU A 1 326 ? 21.705 -8.344 -32.445 1.00 83.12 326 LEU A CA 1
ATOM 2442 C C . LEU A 1 326 ? 20.363 -9.051 -32.268 1.00 83.12 326 LEU A C 1
ATOM 2444 O O . LEU A 1 326 ? 19.323 -8.398 -32.300 1.00 83.12 326 LEU A O 1
ATOM 2448 N N . SER A 1 327 ? 20.374 -10.368 -32.056 1.00 89.12 327 SER A N 1
ATOM 2449 C CA . SER A 1 327 ? 19.174 -11.134 -31.711 1.00 89.12 327 SER A CA 1
ATOM 2450 C C . SER A 1 327 ? 19.498 -12.263 -30.738 1.00 89.12 327 SER A C 1
ATOM 2452 O O . SER A 1 327 ? 20.554 -12.889 -30.846 1.00 89.12 327 SER A O 1
ATOM 2454 N N . LYS A 1 328 ? 18.596 -12.497 -29.778 1.00 88.06 328 LYS A N 1
ATOM 2455 C CA . LYS A 1 328 ? 18.647 -13.561 -28.755 1.00 88.06 328 LYS A CA 1
ATOM 2456 C C . LYS A 1 328 ? 19.991 -13.663 -28.024 1.00 88.06 328 LYS A C 1
ATOM 2458 O O . LYS A 1 328 ? 20.466 -14.753 -27.697 1.00 88.06 328 LYS A O 1
ATOM 2463 N N . LYS A 1 329 ? 20.622 -12.517 -27.756 1.00 86.81 329 LYS A N 1
ATOM 2464 C CA . LYS A 1 329 ? 21.902 -12.444 -27.042 1.00 86.81 329 LYS A CA 1
ATOM 2465 C C . LYS A 1 329 ? 21.632 -12.409 -25.540 1.00 86.81 329 LYS A C 1
ATOM 2467 O O . LYS A 1 329 ? 20.945 -11.519 -25.047 1.00 86.81 329 LYS A O 1
ATOM 2472 N N . LYS A 1 330 ? 22.191 -13.372 -24.809 1.00 87.44 330 LYS A N 1
ATOM 2473 C CA . LYS A 1 330 ? 22.202 -13.346 -23.342 1.00 87.44 330 LYS A CA 1
ATOM 2474 C C . LYS A 1 330 ? 23.118 -12.231 -22.848 1.00 87.44 330 LYS A C 1
ATOM 2476 O O . LYS A 1 330 ? 24.218 -12.090 -23.384 1.00 87.44 330 LYS A O 1
ATOM 2481 N N . PHE A 1 331 ? 22.673 -11.500 -21.832 1.00 85.38 331 PHE A N 1
ATOM 2482 C CA . PHE A 1 331 ? 23.554 -10.646 -21.047 1.00 85.38 331 PHE A CA 1
ATOM 2483 C C . PHE A 1 331 ? 24.334 -11.487 -20.034 1.00 85.38 331 PHE A C 1
ATOM 2485 O O . PHE A 1 331 ? 23.823 -12.471 -19.494 1.00 85.38 331 PHE A O 1
ATOM 2492 N N . GLU A 1 332 ? 25.558 -11.063 -19.749 1.00 86.25 332 GLU A N 1
ATOM 2493 C CA . GLU A 1 332 ? 26.420 -11.637 -18.718 1.00 86.25 332 GLU A CA 1
ATOM 2494 C C . GLU A 1 332 ? 26.329 -10.780 -17.440 1.00 86.25 332 GLU A C 1
ATOM 2496 O O . GLU A 1 332 ? 26.243 -9.552 -17.546 1.00 86.25 332 GLU A O 1
ATOM 2501 N N . PRO A 1 333 ? 26.326 -11.372 -16.230 1.00 80.81 333 PRO A N 1
ATOM 2502 C CA . PRO A 1 333 ? 26.406 -10.604 -14.990 1.00 80.81 333 PRO A CA 1
ATOM 2503 C C . PRO A 1 333 ? 27.654 -9.712 -14.965 1.00 80.81 333 PRO A C 1
ATOM 2505 O O . PRO A 1 333 ? 28.761 -10.152 -15.280 1.00 80.81 333 PRO A O 1
ATOM 2508 N N . SER A 1 334 ? 27.484 -8.450 -14.576 1.00 76.25 334 SER A N 1
ATOM 2509 C CA . SER A 1 334 ? 28.598 -7.537 -14.327 1.00 76.25 334 SER A CA 1
ATOM 2510 C C . SER A 1 334 ? 29.423 -8.027 -13.138 1.00 76.25 334 SER A C 1
ATOM 2512 O O . SER A 1 334 ? 28.867 -8.409 -12.114 1.00 76.25 334 SER A O 1
ATOM 2514 N N . ALA A 1 335 ? 30.750 -7.911 -13.224 1.00 64.06 335 ALA A N 1
ATOM 2515 C CA . ALA A 1 335 ? 31.641 -8.184 -12.093 1.00 64.06 335 ALA A CA 1
ATOM 2516 C C . ALA A 1 335 ? 31.435 -7.219 -10.898 1.00 64.06 335 ALA A C 1
ATOM 2518 O O . ALA A 1 335 ? 31.916 -7.493 -9.800 1.00 64.06 335 ALA A O 1
ATOM 2519 N N . ASP A 1 336 ? 30.722 -6.101 -11.094 1.00 60.72 336 ASP A N 1
ATOM 2520 C CA . ASP A 1 336 ? 30.226 -5.246 -10.007 1.00 60.72 336 ASP A CA 1
ATOM 2521 C C . ASP A 1 336 ? 28.853 -5.748 -9.519 1.00 60.72 336 ASP A C 1
ATOM 2523 O O . ASP A 1 336 ? 27.792 -5.195 -9.822 1.00 60.72 336 ASP A O 1
ATOM 2527 N N . ASP A 1 337 ? 28.911 -6.853 -8.776 1.00 54.75 337 ASP A N 1
ATOM 2528 C CA . ASP A 1 337 ? 27.795 -7.697 -8.317 1.00 54.75 337 ASP A CA 1
ATOM 2529 C C . ASP A 1 337 ? 26.745 -6.953 -7.455 1.00 54.75 337 ASP A C 1
ATOM 2531 O O . ASP A 1 337 ? 25.603 -7.373 -7.284 1.00 54.75 337 ASP A O 1
ATOM 2535 N N . ARG A 1 338 ? 27.088 -5.767 -6.938 1.00 51.88 338 ARG A N 1
ATOM 2536 C CA . ARG A 1 338 ? 26.281 -5.018 -5.955 1.00 51.88 338 ARG A CA 1
ATOM 2537 C C . ARG A 1 338 ? 24.992 -4.394 -6.495 1.00 51.88 338 ARG A C 1
ATOM 2539 O O . ARG A 1 338 ? 24.276 -3.753 -5.727 1.00 51.88 338 ARG A O 1
ATOM 2546 N N . GLN A 1 339 ? 24.720 -4.489 -7.796 1.00 58.03 339 GLN A N 1
ATOM 2547 C CA . GLN A 1 339 ? 23.635 -3.737 -8.441 1.00 58.03 339 GLN A CA 1
ATOM 2548 C C . GLN A 1 339 ? 22.733 -4.560 -9.368 1.00 58.03 339 GLN A C 1
ATOM 2550 O O . GLN A 1 339 ? 21.898 -3.953 -10.040 1.00 58.03 339 GLN A O 1
ATOM 2555 N N . ALA A 1 340 ? 22.891 -5.892 -9.423 1.00 70.81 340 ALA A N 1
ATOM 2556 C CA . ALA A 1 340 ? 22.175 -6.763 -10.368 1.00 70.81 340 ALA A CA 1
ATOM 2557 C C . ALA A 1 340 ? 22.221 -6.218 -11.815 1.00 70.81 340 ALA A C 1
ATOM 2559 O O . ALA A 1 340 ? 21.213 -6.129 -12.524 1.00 70.81 340 ALA A O 1
ATOM 2560 N N . THR A 1 341 ? 23.421 -5.786 -12.213 1.00 74.81 341 THR A N 1
ATOM 2561 C CA . THR A 1 341 ? 23.711 -5.217 -13.530 1.00 74.81 341 THR A CA 1
ATOM 2562 C C . THR A 1 341 ? 24.172 -6.324 -14.468 1.00 74.81 341 THR A C 1
ATOM 2564 O O . THR A 1 341 ? 25.052 -7.106 -14.122 1.00 74.81 341 THR A O 1
ATOM 2567 N N . TYR A 1 342 ? 23.623 -6.350 -15.674 1.00 73.31 342 TYR A N 1
ATOM 2568 C CA . TYR A 1 342 ? 23.902 -7.322 -16.725 1.00 73.31 342 TYR A CA 1
ATOM 2569 C C . TYR A 1 342 ? 24.377 -6.586 -17.982 1.00 73.31 342 TYR A C 1
ATOM 2571 O O . TYR A 1 342 ? 23.862 -5.507 -18.277 1.00 73.31 342 TYR A O 1
ATOM 2579 N N . ILE A 1 343 ? 25.350 -7.138 -18.711 1.00 75.62 343 ILE A N 1
ATOM 2580 C CA . ILE A 1 343 ? 26.056 -6.465 -19.818 1.00 75.62 343 ILE A CA 1
ATOM 2581 C C . ILE A 1 343 ? 26.052 -7.333 -21.093 1.00 75.62 343 ILE A C 1
ATOM 2583 O O . ILE A 1 343 ? 26.206 -8.553 -21.011 1.00 75.62 343 ILE A O 1
ATOM 2587 N N . ILE A 1 344 ? 25.898 -6.696 -22.261 1.00 74.62 344 ILE A N 1
ATOM 2588 C CA . ILE A 1 344 ? 26.193 -7.231 -23.611 1.00 74.62 344 ILE A CA 1
ATOM 2589 C C . ILE A 1 344 ? 27.142 -6.307 -24.370 1.00 74.62 344 ILE A C 1
ATOM 2591 O O . ILE A 1 344 ? 27.072 -5.080 -24.125 1.00 74.62 344 ILE A O 1
#

Foldseek 3Di:
DDDDDDDDDDDDDDDDDDDDAAQADQAFCDPVLLVLLLVLLCVLVVLPDLVSVLLSLLLCVLSVHDDPPVVVSLVSLQVLQPPPPNALQSLLSSLNSQLSRPPHDDHPVVVLCVRLVVLQQDLPHALVSLLSSLNSCVSNVHDSPDLVSSVNSLVVNCVVPVPLQSLLSLLSSLLSVQQSSVVSQVVLVVNLVQWDQDPLQATAHPVGLLSLLSSQLSNLSSCVSNVHAGPAGLNRLRNHLNRLRVCSNPNHSSNSSSSSSSLVSLCPGDHRFRKYKYWPDDPDADPVRNKTKIFIGGSNQHRDPDPPDKDWDQFDADPPPRHTPDHRHIWDADPVNRRNMTMD

Radius of gyration: 23.72 Å; chains: 1; bounding box: 60×50×79 Å

Sequence (344 aa):
MKTVGVSFLVLIGTLACVSDGATTTAAYLSASDKIRLKEVLNVGWELQDLPSVHYAVLGYKLLGETVPKPQEVCKFLLQNAGSGTATPESLYYVSSAWKSLASCGTLPVGNIVKTLGEVLERETSTVPDLFYAVQALTNVGQKKGDAAKLIKTLQGALKKDDSLLNLGYSFHIAAQLGTDGTFAFDRIEDAVVQADEVDSRFLQFEGGLSITALLVSGAYKLADTVKKPPPITGDQAVKFANYFLSRRSVQTAKGAYNLLEVVNTLTNNKFHLPVAITLASQAAVSSEQPRVSVRVSDLLGQPLSVEPLTVTAESATRVGDEVVVLSKKKFEPSADDRQATYII

Secondary structure (DSSP, 8-state):
------------------SS---EES----HHHHHHHHHHHGGGGG---HHHHHHHHHHHHHHTPPPSSHHHHHHHHHHHHHSTT--HHHHHHHHHHHHH-TT-----HHHHHHHHHHHHH-TT--HHHHHHHHHHHHHTT---S-HHHHHHHHHHHHTT---HHHHHHHHHHHHTSGGGGGGGTTHHHHHHTTPEEETTTEEE-TTHHHHHHHHHHHHHHHHHHHTS--S--HHHHHHHHHHHHHTTT--SHHHHHHHHHHHHHHHH-SS--PEEEEESS-SS--SSS---EEEEE-TTSPBPS-SS---EEEEEE-TTT--EEEEEEEPEEPS-GGG-EEE-